Protein AF-A0A2M7TFA6-F1 (afdb_monomer_lite)

Secondary structure (DSSP, 8-state):
------TTEEEEETTT--EEEE-STT-----SPPPPPPBPGGGG-BTTBSS----BPPPPPP---EEEEE----SEEEE--TTSSHHHHHHHHTTT--EE---TT-SS--EEEEETTEEEEE-TTSSSSTTSS-TTHHHHHHHHTT-SEEEEEEETT-S-HHHHHHHHHHHHHHH-GGGGGSEEEEEEE-GGGS-HHHHHHHHHHHHTT-TT-EEE-SS-HHHHHHHHHHHHHHHHT-

Radius of gyration: 26.09 Å; chains: 1; bounding box: 59×47×89 Å

Foldseek 3Di:
DDDDDDAQKWKQFPVPRDIDHHHFPPDDDDPKFAWAAKADQVVVDDPVRNDGPDIGHTDGIDDTDIDIDRLQAQQEEEFFEPPLCRLVLLCLQQVNPQPQDPDVQAPRRWGWGDNPSGIYTYQPDLHPDPVDDDPRNVVVVSSVLNHQEYEYGYELPDPDSPVRVVVRVVSLVVVPVVSVVHHYAAEHEPLVVDDPVSSVVNQVVVCVVPVNYYYAYSVDPVRSVVVVVVVVVSVVVD

InterPro domains:
  IPR006073 GTP binding domain [PF01926] (76-188)
  IPR006073 GTP binding domain [PR00326] (76-96)
  IPR006073 GTP binding domain [PR00326] (120-135)
  IPR006073 GTP binding domain [PR00326] (137-155)
  IPR006169 GTP1/OBG domain [PF01018] (1-72)
  IPR006169 GTP1/OBG domain [PS51883] (1-73)
  IPR014100 GTP-binding protein Obg/CgtA [PIRSF002401] (1-234)
  IPR027417 P-loop containing nucleoside triphosphate hydrolase [G3DSA:3.40.50.300] (68-234)
  IPR027417 P-loop containing nucleoside triphosphate hydrolase [SSF52540] (66-234)
  IPR031167 OBG-type guanine nucleotide-binding (G) domain [PS51710] (74-238)
  IPR031167 OBG-type guanine nucleotide-binding (G) domain [cd01898] (74-234)
  IPR036726 GTP1/OBG domain superfamily [G3DSA:2.70.210.12] (1-67)
  IPR036726 GTP1/OBG domain superfamily [SSF82051] (2-72)
  IPR045086 OBG-type GTPase [PTHR11702] (2-233)

pLDDT: mean 80.23, std 14.97, range [37.69, 94.69]

Organism: NCBI:txid1975061

Structure (mmCIF, N/CA/C/O backbone):
data_AF-A0A2M7TFA6-F1
#
_entry.id   AF-A0A2M7TFA6-F1
#
loop_
_atom_site.group_PDB
_atom_site.id
_atom_site.type_symbol
_atom_site.label_atom_id
_atom_site.label_alt_id
_atom_site.label_comp_id
_atom_site.label_asym_id
_atom_site.label_entity_id
_atom_site.label_seq_id
_atom_site.pdbx_PDB_ins_code
_atom_site.Cartn_x
_atom_site.Cartn_y
_atom_site.Cartn_z
_atom_site.occupancy
_atom_site.B_iso_or_equiv
_atom_site.auth_seq_id
_atom_site.auth_comp_id
_atom_site.auth_asym_id
_atom_site.auth_atom_id
_atom_site.pdbx_PDB_model_num
ATOM 1 N N . MET A 1 1 ? 20.511 -3.153 -22.712 1.00 87.31 1 MET A N 1
ATOM 2 C CA . MET A 1 1 ? 20.431 -2.293 -21.509 1.00 87.31 1 MET A CA 1
ATOM 3 C C . MET A 1 1 ? 19.202 -2.698 -20.706 1.00 87.31 1 MET A C 1
ATOM 5 O O . MET A 1 1 ? 18.216 -3.076 -21.320 1.00 87.31 1 MET A O 1
ATOM 9 N N . ILE A 1 2 ? 19.254 -2.664 -19.371 1.00 90.69 2 ILE A N 1
ATOM 10 C CA . ILE A 1 2 ? 18.078 -2.892 -18.514 1.00 90.69 2 ILE A CA 1
ATOM 11 C C . ILE A 1 2 ? 17.920 -1.665 -17.619 1.00 90.69 2 ILE A C 1
ATOM 13 O O . ILE A 1 2 ? 18.815 -1.372 -16.828 1.00 90.69 2 ILE A O 1
ATOM 17 N N . LEU A 1 3 ? 16.792 -0.967 -17.743 1.00 87.62 3 LEU A N 1
ATOM 18 C CA . LEU A 1 3 ? 16.419 0.124 -16.848 1.00 87.62 3 LEU A CA 1
ATOM 19 C C . LEU A 1 3 ? 15.533 -0.440 -15.734 1.00 87.62 3 LEU A C 1
ATOM 21 O O . LEU A 1 3 ? 14.483 -1.017 -16.006 1.00 87.62 3 LEU A O 1
ATOM 25 N N . LYS A 1 4 ? 15.965 -0.307 -14.478 1.00 82.88 4 LYS A N 1
ATOM 26 C CA . LYS A 1 4 ? 15.140 -0.689 -13.325 1.00 82.88 4 LYS A CA 1
ATOM 27 C C . LYS A 1 4 ? 14.215 0.472 -12.983 1.00 82.88 4 LYS A C 1
ATOM 29 O O . LYS A 1 4 ? 14.702 1.565 -12.709 1.00 82.88 4 LYS A O 1
ATOM 34 N N . ILE A 1 5 ? 12.913 0.215 -12.963 1.00 79.81 5 ILE A N 1
ATOM 35 C CA . ILE A 1 5 ? 11.889 1.188 -12.572 1.00 79.81 5 ILE A CA 1
ATOM 36 C C . ILE A 1 5 ? 11.015 0.605 -11.452 1.00 79.81 5 ILE A C 1
ATOM 38 O O . ILE A 1 5 ? 10.964 -0.621 -11.305 1.00 79.81 5 ILE A O 1
ATOM 42 N N . PRO A 1 6 ? 10.361 1.438 -10.626 1.00 69.06 6 PRO A N 1
ATOM 43 C CA . PRO A 1 6 ? 9.457 0.943 -9.595 1.00 69.06 6 PRO A CA 1
ATOM 44 C C . PRO A 1 6 ? 8.198 0.293 -10.194 1.00 69.06 6 PRO A C 1
ATOM 46 O O . PRO A 1 6 ? 7.786 0.606 -11.311 1.00 69.06 6 PRO A O 1
ATOM 49 N N . VAL A 1 7 ? 7.571 -0.600 -9.429 1.00 70.69 7 VAL A N 1
ATOM 50 C CA . VAL A 1 7 ? 6.273 -1.193 -9.786 1.00 70.69 7 VAL A CA 1
ATOM 51 C C . VAL A 1 7 ? 5.186 -0.112 -9.768 1.00 70.69 7 VAL A C 1
ATOM 53 O O . VAL A 1 7 ? 5.225 0.786 -8.929 1.00 70.69 7 VAL A O 1
ATOM 56 N N . GLY A 1 8 ? 4.234 -0.192 -10.696 1.00 71.81 8 GLY A N 1
ATOM 57 C CA . GLY A 1 8 ? 3.205 0.822 -10.943 1.00 71.81 8 GLY A CA 1
ATOM 58 C C . GLY A 1 8 ? 3.654 1.931 -11.900 1.00 71.81 8 GLY A C 1
ATOM 59 O O . GLY A 1 8 ? 2.991 2.960 -12.009 1.00 71.81 8 GLY A O 1
ATOM 60 N N . THR A 1 9 ? 4.794 1.776 -12.582 1.00 79.12 9 THR A N 1
ATOM 61 C CA . THR A 1 9 ? 5.222 2.767 -13.579 1.00 79.12 9 THR A CA 1
ATOM 62 C C . THR A 1 9 ? 4.421 2.597 -14.864 1.00 79.12 9 THR A C 1
ATOM 64 O O . THR A 1 9 ? 4.462 1.533 -15.483 1.00 79.12 9 THR A O 1
ATOM 67 N N . LEU A 1 10 ? 3.737 3.664 -15.277 1.00 84.44 10 LEU A N 1
ATOM 68 C CA . LEU A 1 10 ? 3.157 3.817 -16.601 1.00 84.44 10 LEU A CA 1
ATOM 69 C C . LEU A 1 10 ? 4.198 4.440 -17.534 1.00 84.44 10 LEU A C 1
ATOM 71 O O . LEU A 1 10 ? 4.767 5.499 -17.265 1.00 84.44 10 LEU A O 1
ATOM 75 N N . ILE A 1 11 ? 4.469 3.749 -18.628 1.00 91.38 11 ILE A N 1
ATOM 76 C CA . ILE A 1 11 ? 5.450 4.112 -19.637 1.00 91.38 11 ILE A CA 1
ATOM 77 C C . ILE A 1 11 ? 4.676 4.648 -20.835 1.00 91.38 11 ILE A C 1
ATOM 79 O O . ILE A 1 11 ? 4.053 3.874 -21.559 1.00 91.38 11 ILE A O 1
ATOM 83 N N . HIS A 1 12 ? 4.718 5.962 -21.043 1.00 91.50 12 HIS A N 1
ATOM 84 C CA . HIS A 1 12 ? 4.132 6.606 -22.214 1.00 91.50 12 HIS A CA 1
ATOM 85 C C . HIS A 1 12 ? 5.201 6.753 -23.291 1.00 91.50 12 HIS A C 1
ATOM 87 O O . HIS A 1 12 ? 6.199 7.451 -23.088 1.00 91.50 12 HIS A O 1
ATOM 93 N N . ASN A 1 13 ? 5.000 6.121 -24.442 1.00 93.44 13 ASN A N 1
ATOM 94 C CA . ASN A 1 13 ? 5.827 6.349 -25.616 1.00 93.44 13 ASN A CA 1
ATOM 95 C C . ASN A 1 13 ? 5.352 7.635 -26.306 1.00 93.44 13 ASN A C 1
ATOM 97 O O . ASN A 1 13 ? 4.290 7.659 -26.924 1.00 93.44 13 ASN A O 1
ATOM 101 N N . LEU A 1 14 ? 6.132 8.710 -26.197 1.00 93.19 14 LEU A N 1
ATOM 102 C CA . LEU A 1 14 ? 5.799 10.012 -26.780 1.00 93.19 14 LEU A CA 1
ATOM 103 C C . LE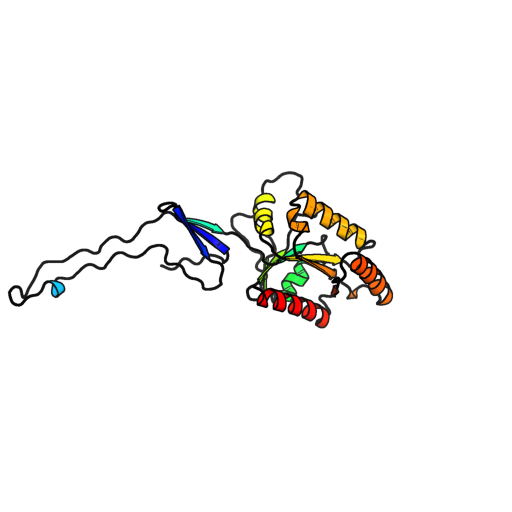U A 1 14 ? 5.914 10.010 -28.309 1.00 93.19 14 LEU A C 1
ATOM 105 O O . LEU A 1 14 ? 5.291 10.838 -28.965 1.00 93.19 14 LEU A O 1
ATOM 109 N N . THR A 1 15 ? 6.680 9.077 -28.873 1.00 90.06 15 THR A N 1
ATOM 110 C CA . THR A 1 15 ? 6.878 8.937 -30.318 1.00 90.06 15 THR A CA 1
ATOM 111 C C . THR A 1 15 ? 5.722 8.185 -30.986 1.00 90.06 15 THR A C 1
ATOM 113 O O . THR A 1 15 ? 5.308 8.555 -32.079 1.00 90.06 15 THR A O 1
ATOM 116 N N . THR A 1 16 ? 5.190 7.132 -30.350 1.00 90.06 16 THR A N 1
ATOM 117 C CA . THR A 1 16 ? 4.124 6.282 -30.930 1.00 90.06 16 THR A CA 1
ATOM 118 C C . THR A 1 16 ? 2.739 6.508 -30.325 1.00 90.06 16 THR A C 1
ATOM 120 O O . THR A 1 16 ? 1.751 6.054 -30.895 1.00 90.06 16 THR A O 1
ATOM 123 N N . GLY A 1 17 ? 2.646 7.176 -29.172 1.00 88.69 17 GLY A N 1
ATOM 124 C CA . GLY A 1 17 ? 1.398 7.378 -28.428 1.00 88.69 17 GLY A CA 1
ATOM 125 C C . GLY A 1 17 ? 0.908 6.150 -27.651 1.00 88.69 17 GLY A C 1
ATOM 126 O O . GLY A 1 17 ? -0.184 6.184 -27.093 1.00 88.69 17 GLY A O 1
ATOM 127 N N . SER A 1 18 ? 1.684 5.063 -27.615 1.00 89.94 18 SER A N 1
ATOM 128 C CA . SER A 1 18 ? 1.339 3.851 -26.864 1.00 89.94 18 SER A CA 1
ATOM 129 C C . SER A 1 18 ? 1.668 3.971 -25.373 1.00 89.94 18 SER A C 1
ATOM 131 O O . SER A 1 18 ? 2.577 4.703 -24.974 1.00 89.94 18 SER A O 1
ATOM 133 N N . GLU A 1 19 ? 0.939 3.222 -24.544 1.00 90.12 19 GLU A N 1
ATOM 134 C CA . GLU A 1 19 ? 1.112 3.205 -23.090 1.00 90.12 19 GLU A CA 1
ATOM 135 C C . GLU A 1 19 ? 1.254 1.770 -22.576 1.00 90.12 19 GLU A C 1
ATOM 137 O O . GLU A 1 19 ? 0.529 0.872 -23.006 1.00 90.12 19 GLU A O 1
ATOM 142 N N . ILE A 1 20 ? 2.193 1.550 -21.651 1.00 89.19 20 ILE A N 1
ATOM 143 C CA . ILE A 1 20 ? 2.442 0.246 -21.017 1.00 89.19 20 ILE A CA 1
ATOM 144 C C . ILE A 1 20 ? 2.598 0.455 -19.511 1.00 89.19 20 ILE A C 1
ATOM 146 O O . ILE A 1 20 ? 3.458 1.220 -19.086 1.00 89.19 20 ILE A O 1
ATOM 150 N N . GLU A 1 21 ? 1.802 -0.226 -18.688 1.00 85.38 21 GLU A N 1
ATOM 151 C CA . GLU A 1 21 ? 1.918 -0.178 -17.222 1.00 85.38 21 GLU A CA 1
ATOM 152 C C . GLU A 1 21 ? 2.605 -1.447 -16.714 1.00 85.38 21 GLU A C 1
ATOM 154 O O . GLU A 1 21 ? 2.164 -2.548 -17.030 1.00 85.38 21 GLU A O 1
ATOM 159 N N . LEU A 1 22 ? 3.669 -1.304 -15.916 1.00 82.88 22 LEU A N 1
ATOM 160 C CA . LEU A 1 22 ? 4.302 -2.439 -15.236 1.00 82.88 22 LEU A CA 1
ATOM 161 C C . LEU A 1 22 ? 3.760 -2.542 -13.814 1.00 82.88 22 LEU A C 1
ATOM 163 O O . LEU A 1 22 ? 4.074 -1.702 -12.970 1.00 82.88 22 LEU A O 1
ATOM 167 N N . ILE A 1 23 ? 2.971 -3.574 -13.532 1.00 72.56 23 ILE A N 1
ATOM 168 C CA . ILE A 1 23 ? 2.221 -3.730 -12.274 1.00 72.56 23 ILE A CA 1
ATOM 169 C C . ILE A 1 23 ? 2.740 -4.864 -11.388 1.00 72.56 23 ILE A C 1
ATOM 171 O O . ILE A 1 23 ? 2.385 -4.919 -10.209 1.00 72.56 23 ILE A O 1
ATOM 175 N N . LYS A 1 24 ? 3.593 -5.755 -11.907 1.00 70.75 24 LYS A N 1
ATOM 176 C CA . LYS A 1 24 ? 4.126 -6.897 -11.150 1.00 70.75 24 LYS A CA 1
ATOM 177 C C . LYS A 1 24 ? 5.630 -6.787 -10.915 1.00 70.75 24 LYS A C 1
ATOM 179 O O . LYS A 1 24 ? 6.395 -6.288 -11.739 1.00 70.75 24 LYS A O 1
ATOM 184 N N . ILE A 1 25 ? 6.080 -7.304 -9.772 1.00 72.75 25 ILE A N 1
ATOM 185 C CA . ILE A 1 25 ? 7.511 -7.398 -9.463 1.00 72.75 25 ILE A CA 1
ATOM 186 C C . ILE A 1 25 ? 8.172 -8.356 -10.461 1.00 72.75 25 ILE A C 1
ATOM 188 O O . ILE A 1 25 ? 7.732 -9.488 -10.634 1.00 72.75 25 ILE A O 1
ATOM 192 N N . GLY A 1 26 ? 9.256 -7.905 -11.096 1.00 79.25 26 GLY A N 1
ATOM 193 C CA . GLY A 1 26 ? 10.010 -8.704 -12.067 1.00 79.25 26 GLY A CA 1
ATOM 194 C C . GLY A 1 26 ? 9.437 -8.693 -13.485 1.00 79.25 26 GLY A C 1
ATOM 195 O O . GLY A 1 26 ? 10.056 -9.274 -14.377 1.00 79.25 26 GLY A O 1
ATOM 196 N N . GLU A 1 27 ? 8.315 -8.006 -13.707 1.00 84.94 27 GLU A N 1
ATOM 197 C CA . GLU A 1 27 ? 7.752 -7.771 -15.034 1.00 84.94 27 GLU A CA 1
ATOM 198 C C . GLU A 1 27 ? 8.744 -7.002 -15.922 1.00 84.94 27 GLU A C 1
ATOM 200 O O . GLU A 1 27 ? 9.454 -6.101 -15.464 1.00 84.94 27 GLU A O 1
ATOM 205 N N . ARG A 1 28 ? 8.833 -7.386 -17.199 1.00 90.62 28 ARG A N 1
ATOM 206 C CA . ARG A 1 28 ? 9.741 -6.776 -18.177 1.00 90.62 28 ARG A CA 1
ATOM 207 C C . ARG A 1 28 ? 8.983 -6.476 -19.459 1.00 90.62 28 ARG A C 1
ATOM 209 O O . ARG A 1 28 ? 8.343 -7.366 -20.007 1.00 90.62 28 ARG A O 1
ATOM 216 N N . ALA A 1 29 ? 9.153 -5.263 -19.969 1.00 90.88 29 ALA A N 1
ATOM 217 C CA . ALA A 1 29 ? 8.690 -4.865 -21.291 1.00 90.88 29 ALA A CA 1
ATOM 218 C C . ALA A 1 29 ? 9.886 -4.477 -22.169 1.00 90.88 29 ALA A C 1
ATOM 220 O O . ALA A 1 29 ? 10.798 -3.779 -21.719 1.00 90.88 29 ALA A O 1
ATOM 221 N N . LEU A 1 30 ? 9.891 -4.944 -23.421 1.00 93.25 30 LEU A N 1
ATOM 222 C CA . LEU A 1 30 ? 10.842 -4.479 -24.428 1.00 93.25 30 LEU A CA 1
ATOM 223 C C . LEU A 1 30 ? 10.349 -3.132 -24.960 1.00 93.25 30 LEU A C 1
ATOM 225 O O . LEU A 1 30 ? 9.313 -3.080 -25.612 1.00 93.25 30 LEU A O 1
ATOM 229 N N . LEU A 1 31 ? 11.086 -2.061 -24.663 1.00 92.75 31 LEU A N 1
ATOM 230 C CA . LEU A 1 31 ? 10.712 -0.702 -25.071 1.00 92.75 31 LEU A CA 1
ATOM 231 C C . LEU A 1 31 ? 11.341 -0.278 -26.400 1.00 92.75 31 LEU A C 1
ATOM 233 O O . LEU A 1 31 ? 10.716 0.444 -27.163 1.00 92.75 31 LEU A O 1
ATOM 237 N N . ALA A 1 32 ? 12.571 -0.718 -26.663 1.00 92.62 32 ALA A N 1
ATOM 238 C CA . ALA A 1 32 ? 13.297 -0.420 -27.890 1.00 92.62 32 ALA A CA 1
ATOM 239 C C . ALA A 1 32 ? 14.137 -1.635 -28.288 1.00 92.62 32 ALA A C 1
ATOM 241 O O . ALA A 1 32 ? 14.902 -2.175 -27.475 1.00 92.62 32 ALA A O 1
ATOM 242 N N . LYS A 1 33 ? 13.987 -2.083 -29.532 1.00 94.25 33 LYS A N 1
ATOM 243 C CA . LYS A 1 33 ? 14.761 -3.180 -30.101 1.00 94.25 33 LYS A CA 1
ATOM 244 C C . LYS A 1 33 ? 16.067 -2.654 -30.697 1.00 94.25 33 LYS A C 1
ATOM 246 O O . LYS A 1 33 ? 16.102 -1.656 -31.410 1.00 94.25 33 LYS A O 1
ATOM 251 N N . GLY A 1 34 ? 17.159 -3.367 -30.423 1.00 94.69 34 GLY A N 1
ATOM 252 C CA . GLY A 1 34 ? 18.435 -3.110 -31.086 1.00 94.69 34 GLY A CA 1
ATOM 253 C C . GLY A 1 34 ? 18.364 -3.411 -32.585 1.00 94.69 34 GLY A C 1
ATOM 254 O O . GLY A 1 34 ? 17.634 -4.308 -33.013 1.00 94.69 34 GLY A O 1
ATOM 255 N N . GLY A 1 35 ? 19.143 -2.673 -33.371 1.00 93.19 35 GLY A N 1
ATOM 256 C CA . GLY A 1 35 ? 19.238 -2.882 -34.809 1.00 93.19 35 GLY A CA 1
ATOM 257 C C . GLY A 1 35 ? 19.891 -4.220 -35.150 1.00 93.19 35 GLY A C 1
ATOM 258 O O . GLY A 1 35 ? 20.612 -4.817 -34.346 1.00 93.19 35 GLY A O 1
ATOM 259 N N . ASN A 1 36 ? 19.628 -4.715 -36.358 1.00 92.88 36 ASN A N 1
ATOM 260 C CA . ASN A 1 36 ? 20.220 -5.970 -36.810 1.00 92.88 36 ASN A CA 1
ATOM 261 C C . ASN A 1 36 ? 21.731 -5.813 -37.032 1.00 92.88 36 ASN A C 1
ATOM 263 O O . ASN A 1 36 ? 22.190 -4.817 -37.596 1.00 92.88 36 ASN A O 1
ATOM 267 N N . GLY A 1 37 ? 22.491 -6.834 -36.631 1.00 92.44 37 GLY A N 1
ATOM 268 C CA . GLY A 1 37 ? 23.932 -6.889 -36.855 1.00 92.44 37 GLY A CA 1
ATOM 269 C C . GLY A 1 37 ? 24.289 -6.876 -38.341 1.00 92.44 37 GLY A C 1
ATOM 270 O O . GLY A 1 37 ? 23.586 -7.455 -39.174 1.00 92.44 37 GLY A O 1
ATOM 271 N N . GLY A 1 38 ? 25.400 -6.216 -38.660 1.00 92.19 38 GLY A N 1
ATOM 272 C CA . GLY A 1 38 ? 25.959 -6.211 -40.005 1.00 92.19 38 GLY A CA 1
ATOM 273 C C . GLY A 1 38 ? 26.416 -7.603 -40.441 1.00 92.19 38 GLY A C 1
ATOM 274 O O . GLY A 1 38 ? 26.675 -8.484 -39.619 1.00 92.19 38 GLY A O 1
ATOM 275 N N . ARG A 1 39 ? 26.541 -7.809 -41.751 1.00 92.19 39 ARG A N 1
ATOM 276 C CA . ARG A 1 39 ? 27.036 -9.066 -42.323 1.00 92.19 39 ARG A CA 1
ATOM 277 C C . ARG A 1 39 ? 28.486 -8.900 -42.751 1.00 92.19 39 ARG A C 1
ATOM 279 O O . ARG A 1 39 ? 28.798 -8.038 -43.571 1.00 92.19 39 ARG A O 1
ATOM 286 N N . GLY A 1 40 ? 29.362 -9.742 -42.208 1.00 91.12 40 GLY A N 1
ATOM 287 C CA . GLY A 1 40 ? 30.757 -9.826 -42.636 1.00 91.12 40 GLY A CA 1
ATOM 288 C C . GLY A 1 40 ? 30.899 -10.466 -44.017 1.00 91.12 40 GLY A C 1
ATOM 289 O O . GLY A 1 40 ? 29.972 -11.092 -44.532 1.00 91.12 40 GLY A O 1
ATOM 290 N N . ASN A 1 41 ? 32.089 -10.359 -44.598 1.00 91.62 41 ASN A N 1
ATOM 291 C CA . ASN A 1 41 ? 32.381 -10.872 -45.935 1.00 91.62 41 ASN A CA 1
ATOM 292 C C . ASN A 1 41 ? 32.112 -12.376 -46.111 1.00 91.62 41 ASN A C 1
ATOM 294 O O . ASN A 1 41 ? 31.711 -12.798 -47.192 1.00 91.62 41 ASN A O 1
ATOM 298 N N . PHE A 1 42 ? 32.257 -13.178 -45.053 1.00 88.75 42 PHE A N 1
ATOM 299 C CA . PHE A 1 42 ? 31.961 -14.611 -45.073 1.00 88.75 42 PHE A CA 1
ATOM 300 C C . PHE A 1 42 ? 30.535 -14.923 -45.559 1.00 88.75 42 PHE A C 1
ATOM 302 O O . PHE A 1 42 ? 30.342 -15.884 -46.299 1.00 88.75 42 PHE A O 1
ATOM 309 N N . HIS A 1 43 ? 29.550 -14.078 -45.226 1.00 89.19 43 HIS A N 1
ATOM 310 C CA . HIS A 1 43 ? 28.167 -14.240 -45.691 1.00 89.19 43 HIS A CA 1
ATOM 311 C C . HIS A 1 43 ? 27.991 -14.049 -47.206 1.00 89.19 43 HIS A C 1
ATOM 313 O O . HIS A 1 43 ? 26.982 -14.488 -47.749 1.00 89.19 43 HIS A O 1
ATOM 319 N N . PHE A 1 44 ? 28.944 -13.403 -47.881 1.00 89.56 44 PHE A N 1
ATOM 320 C CA . PHE A 1 44 ? 28.908 -13.116 -49.319 1.00 89.56 44 PHE A CA 1
ATOM 321 C C . PHE A 1 44 ? 29.761 -14.092 -50.142 1.00 89.56 44 PHE A C 1
ATOM 323 O O . PHE A 1 44 ? 29.930 -13.906 -51.348 1.00 89.56 44 PHE A O 1
ATOM 330 N N . ARG A 1 45 ? 30.335 -15.119 -49.503 1.00 90.56 45 ARG A N 1
ATOM 331 C CA . ARG A 1 45 ? 31.179 -16.108 -50.176 1.00 90.56 45 ARG A CA 1
ATOM 332 C C . ARG A 1 45 ? 30.317 -17.033 -51.034 1.00 90.56 45 ARG A C 1
ATOM 334 O O . ARG A 1 45 ? 29.327 -17.584 -50.562 1.00 90.56 45 ARG A O 1
ATOM 341 N N . SER A 1 46 ? 30.726 -17.248 -52.278 1.00 89.81 46 SER A N 1
ATOM 342 C CA . SER A 1 46 ? 30.102 -18.212 -53.189 1.00 89.81 46 SER A CA 1
ATOM 343 C C . SER A 1 46 ? 31.168 -19.014 -53.934 1.00 89.81 46 SER A C 1
ATOM 345 O O . SER A 1 46 ? 32.356 -18.693 -53.864 1.00 89.81 46 SER A O 1
ATOM 347 N N . SER A 1 47 ? 30.760 -20.056 -54.661 1.00 90.56 47 SER A N 1
ATOM 348 C CA . SER A 1 47 ? 31.664 -20.835 -55.522 1.00 90.56 47 SER A CA 1
ATOM 349 C C . SER A 1 47 ? 32.367 -19.973 -56.578 1.00 90.56 47 SER A C 1
ATOM 351 O O . SER A 1 47 ? 33.487 -20.282 -56.967 1.00 90.56 47 SER A O 1
ATOM 353 N N . LEU A 1 48 ? 31.735 -18.872 -56.995 1.00 87.31 48 LEU A N 1
ATOM 354 C CA . LEU A 1 48 ? 32.269 -17.915 -57.966 1.00 87.31 48 LEU A CA 1
ATOM 355 C C . LEU A 1 48 ? 33.033 -16.749 -57.312 1.00 87.31 48 LEU A C 1
ATOM 357 O O . LEU A 1 48 ? 33.768 -16.043 -57.993 1.00 87.31 48 LEU A O 1
ATOM 361 N N . ASN A 1 49 ? 32.876 -16.530 -56.002 1.00 85.00 49 ASN A N 1
ATOM 362 C CA . ASN A 1 49 ? 33.512 -15.436 -55.270 1.00 85.00 49 ASN A CA 1
ATOM 363 C C . ASN A 1 49 ? 34.019 -15.929 -53.908 1.00 85.00 49 ASN A C 1
ATOM 365 O O . ASN A 1 49 ? 33.324 -15.854 -52.891 1.00 85.00 49 ASN A O 1
ATOM 369 N N . THR A 1 50 ? 35.239 -16.466 -53.897 1.00 85.62 50 THR A N 1
ATOM 370 C CA . THR A 1 50 ? 35.829 -17.126 -52.723 1.00 85.62 50 THR A CA 1
ATOM 371 C C . THR A 1 50 ? 36.427 -16.156 -51.704 1.00 85.62 50 THR A C 1
ATOM 373 O O . THR A 1 50 ? 36.534 -16.526 -50.535 1.00 85.62 50 THR A O 1
ATOM 376 N N . SER A 1 51 ? 36.771 -14.933 -52.128 1.00 89.81 51 SER A N 1
ATOM 377 C CA . SER A 1 51 ? 37.393 -13.886 -51.299 1.00 89.81 51 SER A CA 1
ATOM 378 C C . SER A 1 51 ? 36.645 -12.543 -51.412 1.00 89.81 51 SER A C 1
ATOM 380 O O . SER A 1 51 ? 37.219 -11.549 -51.867 1.00 89.81 51 SER A O 1
ATOM 382 N N . PRO A 1 52 ? 35.356 -12.488 -51.024 1.00 89.44 52 PRO A N 1
ATOM 383 C CA . PRO A 1 52 ? 34.554 -11.271 -51.093 1.00 89.44 52 PRO A CA 1
ATOM 384 C C . PRO A 1 52 ? 35.132 -10.156 -50.206 1.00 89.44 52 PRO A C 1
ATOM 386 O O . PRO A 1 52 ? 35.574 -10.390 -49.080 1.00 89.44 52 PRO A O 1
ATOM 389 N N . LYS A 1 53 ? 35.082 -8.918 -50.711 1.00 91.69 53 LYS A N 1
ATOM 390 C CA . LYS A 1 53 ? 35.426 -7.685 -49.970 1.00 91.69 53 LYS A CA 1
ATOM 391 C C . LYS A 1 53 ? 34.196 -6.927 -49.452 1.00 91.69 53 LYS A C 1
ATOM 393 O O . LYS A 1 53 ? 34.331 -5.901 -48.798 1.00 91.69 53 LYS A O 1
ATOM 398 N N . GLN A 1 54 ? 33.005 -7.417 -49.786 1.00 92.00 54 GLN A N 1
ATOM 399 C CA . GLN A 1 54 ? 31.730 -6.816 -49.408 1.00 92.00 54 GLN A CA 1
ATOM 400 C C . GLN A 1 54 ? 31.465 -7.023 -47.917 1.00 92.00 54 GLN A C 1
ATOM 402 O O . GLN A 1 54 ? 31.771 -8.077 -47.362 1.00 92.00 54 GLN A O 1
ATOM 407 N N . PHE A 1 55 ? 30.851 -6.029 -47.290 1.00 91.56 55 PHE A N 1
ATOM 408 C CA . PHE A 1 55 ? 30.291 -6.129 -45.952 1.00 91.56 55 PHE A CA 1
ATOM 409 C C . PHE A 1 55 ? 29.024 -5.280 -45.897 1.00 91.56 55 PHE A C 1
ATOM 411 O O . PHE A 1 55 ? 28.874 -4.317 -46.650 1.00 91.56 55 PHE A O 1
ATOM 418 N N . GLN A 1 56 ? 28.111 -5.644 -45.006 1.00 93.56 56 GLN A N 1
ATOM 419 C CA . GLN A 1 56 ? 26.937 -4.840 -44.708 1.00 93.56 56 GLN A CA 1
ATOM 420 C C . GLN A 1 56 ? 27.115 -4.241 -43.312 1.00 93.56 56 GLN A C 1
ATOM 422 O O . GLN A 1 56 ? 27.347 -5.011 -42.376 1.00 93.56 56 GLN A O 1
ATOM 427 N N . PRO A 1 57 ? 27.025 -2.910 -43.144 1.00 93.38 57 PRO A N 1
ATOM 428 C CA . PRO A 1 57 ? 27.030 -2.309 -41.817 1.00 93.38 57 PRO A CA 1
ATOM 429 C C . PRO A 1 57 ? 25.790 -2.748 -41.024 1.00 93.38 57 PRO A C 1
ATOM 431 O O . PRO A 1 57 ? 24.791 -3.185 -41.597 1.00 93.38 57 PRO A O 1
ATOM 434 N N . GLY A 1 58 ? 25.863 -2.653 -39.696 1.00 93.88 58 GLY A N 1
ATOM 435 C CA . GLY A 1 58 ? 24.694 -2.869 -38.842 1.00 93.88 58 GLY A CA 1
ATOM 436 C C . GLY A 1 58 ? 23.627 -1.805 -39.081 1.00 93.88 58 GLY A C 1
ATOM 437 O O . GLY A 1 58 ? 23.938 -0.680 -39.473 1.00 93.88 58 GLY A O 1
ATOM 438 N N . LEU A 1 59 ? 22.369 -2.169 -38.849 1.00 94.31 59 LEU A N 1
ATOM 439 C CA . LEU A 1 59 ? 21.265 -1.215 -38.887 1.00 94.31 59 LEU A CA 1
ATOM 440 C C . LEU A 1 59 ? 21.182 -0.457 -37.554 1.00 94.31 59 LEU A C 1
ATOM 442 O O . LEU A 1 59 ? 21.525 -1.031 -36.515 1.00 94.31 59 LEU A O 1
ATOM 446 N N . PRO A 1 60 ? 20.721 0.806 -37.560 1.00 93.56 60 PRO A N 1
ATOM 447 C CA . PRO A 1 60 ? 20.434 1.521 -36.322 1.00 93.56 60 PRO A CA 1
ATOM 448 C C . PRO A 1 60 ? 19.334 0.802 -35.528 1.00 93.56 60 PRO A C 1
ATOM 450 O O . PRO A 1 60 ? 18.500 0.089 -36.093 1.00 93.56 60 PRO A O 1
ATOM 453 N N . GLY A 1 61 ? 19.373 0.952 -34.204 1.00 93.12 61 GLY A N 1
ATOM 454 C CA . GLY A 1 61 ? 18.300 0.489 -33.327 1.00 93.12 61 GLY A CA 1
ATOM 455 C C . GLY A 1 61 ? 17.103 1.426 -33.342 1.00 93.12 61 GLY A C 1
ATOM 456 O O . GLY A 1 61 ? 17.152 2.508 -33.919 1.00 93.12 61 GLY A O 1
ATOM 457 N N . GLU A 1 62 ? 16.026 0.994 -32.700 1.00 93.88 62 GLU A N 1
ATOM 458 C CA . GLU A 1 62 ? 14.876 1.856 -32.458 1.00 93.88 62 GLU A CA 1
ATOM 459 C C . GLU A 1 62 ? 15.234 2.951 -31.447 1.00 93.88 62 GLU A C 1
ATOM 461 O O . GLU A 1 62 ? 15.884 2.688 -30.430 1.00 93.88 62 GLU A O 1
ATOM 466 N N . GLU A 1 63 ? 14.769 4.167 -31.717 1.00 91.88 63 GLU A N 1
ATOM 467 C CA . GLU A 1 63 ? 14.914 5.328 -30.844 1.00 91.88 63 GLU A CA 1
ATOM 468 C C . GLU A 1 63 ? 13.524 5.865 -30.503 1.00 91.88 63 GLU A C 1
ATOM 470 O O . GLU A 1 63 ? 12.679 6.041 -31.381 1.00 91.88 63 GLU A O 1
ATOM 475 N N . PHE A 1 64 ? 13.280 6.092 -29.215 1.00 92.88 64 PHE A N 1
ATOM 476 C CA . PHE A 1 64 ? 11.987 6.526 -28.701 1.00 92.88 64 PHE A CA 1
ATOM 477 C C . PHE A 1 64 ? 12.168 7.492 -27.539 1.00 92.88 64 PHE A C 1
ATOM 479 O O . PHE A 1 64 ? 13.031 7.288 -26.679 1.00 92.88 64 PHE A O 1
ATOM 486 N N . ASP A 1 65 ? 11.270 8.471 -27.466 1.00 92.62 65 ASP A N 1
ATOM 487 C CA . ASP A 1 65 ? 11.120 9.330 -26.301 1.00 92.62 65 ASP A CA 1
ATOM 488 C C . ASP A 1 65 ? 10.050 8.752 -25.379 1.00 92.62 65 ASP A C 1
ATOM 490 O O . ASP A 1 65 ? 8.889 8.588 -25.762 1.00 92.62 65 ASP A O 1
ATOM 494 N N . PHE A 1 66 ? 10.424 8.457 -24.136 1.00 91.94 66 PHE A N 1
ATOM 495 C CA . PHE A 1 66 ? 9.496 7.939 -23.135 1.00 91.94 66 PHE A CA 1
ATOM 496 C C . PHE A 1 66 ? 9.267 8.948 -22.015 1.00 91.94 66 PHE A C 1
ATOM 498 O O . PHE A 1 66 ? 10.208 9.514 -21.457 1.00 91.94 66 PHE A O 1
ATOM 505 N N . ARG A 1 67 ? 8.005 9.102 -21.611 1.00 86.75 67 ARG A N 1
ATOM 506 C CA . ARG A 1 67 ? 7.634 9.708 -20.332 1.00 86.75 67 ARG A CA 1
ATOM 507 C C . ARG A 1 67 ? 7.260 8.596 -19.365 1.00 86.75 67 ARG A C 1
ATOM 509 O O . ARG A 1 67 ? 6.276 7.891 -19.565 1.00 86.75 67 ARG A O 1
ATOM 516 N N . LEU A 1 68 ? 8.057 8.453 -18.314 1.00 83.44 68 LEU A N 1
ATOM 517 C CA . LEU A 1 68 ? 7.803 7.508 -17.235 1.00 83.44 68 LEU A CA 1
ATOM 518 C C . LEU A 1 68 ? 7.016 8.222 -16.139 1.00 83.44 68 LEU A C 1
ATOM 520 O O . LEU A 1 68 ? 7.532 9.135 -15.494 1.00 83.44 68 LEU A O 1
ATOM 524 N N . GLU A 1 69 ? 5.774 7.807 -15.930 1.00 70.94 69 GLU A N 1
ATOM 525 C CA . GLU A 1 69 ? 4.943 8.273 -14.830 1.00 70.94 69 GLU A CA 1
ATOM 526 C C . GLU A 1 69 ? 4.795 7.141 -13.820 1.00 70.94 69 GLU A C 1
ATOM 528 O O . GLU A 1 69 ? 4.119 6.144 -14.066 1.00 70.94 69 GLU A O 1
ATOM 533 N N . LEU A 1 70 ? 5.443 7.278 -12.664 1.00 66.31 70 LEU A N 1
ATOM 534 C CA . LEU A 1 70 ? 5.198 6.354 -11.569 1.00 66.31 70 LEU A CA 1
ATOM 535 C C . LEU A 1 70 ? 3.819 6.641 -10.990 1.00 66.31 70 LEU A C 1
ATOM 537 O O . LEU A 1 70 ? 3.640 7.612 -10.258 1.00 66.31 70 LEU A O 1
ATOM 541 N N . LYS A 1 71 ? 2.868 5.753 -11.251 1.00 61.62 71 LYS A N 1
ATOM 542 C CA . LYS A 1 71 ? 1.619 5.731 -10.513 1.00 61.62 71 LYS A CA 1
ATOM 543 C C . LYS A 1 71 ? 1.895 4.900 -9.270 1.00 61.62 71 LYS A C 1
ATOM 545 O O . LYS A 1 71 ? 1.824 3.679 -9.296 1.00 61.62 71 LYS A O 1
ATOM 550 N N . LEU A 1 72 ? 2.287 5.551 -8.174 1.00 58.81 72 LEU A N 1
ATOM 551 C CA . LEU A 1 72 ? 2.290 4.892 -6.869 1.00 58.81 72 LEU A CA 1
ATOM 552 C C . LEU A 1 72 ? 0.879 4.361 -6.613 1.00 58.81 72 LEU A C 1
ATOM 554 O O . LEU A 1 72 ? -0.062 5.130 -6.452 1.00 58.81 72 LEU A O 1
ATOM 558 N N . ILE A 1 73 ? 0.723 3.044 -6.627 1.00 62.97 73 ILE A N 1
ATOM 559 C CA . ILE A 1 73 ? -0.515 2.387 -6.234 1.00 62.97 73 ILE A CA 1
ATOM 560 C C . ILE A 1 73 ? -0.217 1.821 -4.861 1.00 62.97 73 ILE A C 1
ATOM 562 O O . ILE A 1 73 ? 0.381 0.757 -4.734 1.00 62.97 73 ILE A O 1
ATOM 566 N N . ALA A 1 74 ? -0.569 2.569 -3.821 1.00 75.06 74 ALA A N 1
ATOM 567 C CA . ALA A 1 74 ? -0.755 1.925 -2.537 1.00 75.06 74 ALA A CA 1
ATOM 568 C C . ALA A 1 74 ? -1.979 1.021 -2.687 1.00 75.06 74 ALA A C 1
ATOM 570 O O . ALA A 1 74 ? -3.050 1.494 -3.059 1.00 75.06 74 ALA A O 1
ATOM 571 N N . ASP A 1 75 ? -1.831 -0.276 -2.443 1.00 80.94 75 ASP A N 1
ATOM 572 C CA . ASP A 1 75 ? -2.972 -1.188 -2.413 1.00 80.94 75 ASP A CA 1
ATOM 573 C C . ASP A 1 75 ? -3.870 -0.848 -1.218 1.00 80.94 75 ASP A C 1
ATOM 575 O O . ASP A 1 75 ? -5.103 -0.850 -1.318 1.00 80.94 75 ASP A O 1
ATOM 579 N N . ILE A 1 76 ? -3.223 -0.495 -0.101 1.00 87.25 76 ILE A N 1
ATOM 580 C CA . ILE A 1 76 ? -3.854 -0.223 1.185 1.00 87.25 76 ILE A CA 1
ATOM 581 C C . ILE A 1 76 ? -3.337 1.108 1.731 1.00 87.25 76 ILE A C 1
ATOM 583 O O . ILE A 1 76 ? -2.130 1.307 1.892 1.00 87.25 76 ILE A O 1
ATOM 587 N N . GLY A 1 77 ? -4.267 2.014 2.032 1.00 87.19 77 GLY A N 1
ATOM 588 C CA . GLY A 1 77 ? -3.978 3.301 2.663 1.00 87.19 77 GLY A CA 1
ATOM 589 C C . GLY A 1 77 ? -4.258 3.275 4.163 1.00 87.19 77 GLY A C 1
ATOM 590 O O . GLY A 1 77 ? -5.357 2.902 4.572 1.00 87.19 77 GLY A O 1
ATOM 591 N N . PHE A 1 78 ? -3.291 3.682 4.983 1.00 87.94 78 PHE A N 1
ATOM 592 C CA . PHE A 1 78 ? -3.449 3.794 6.433 1.00 87.94 78 PHE A CA 1
ATOM 593 C C . PHE A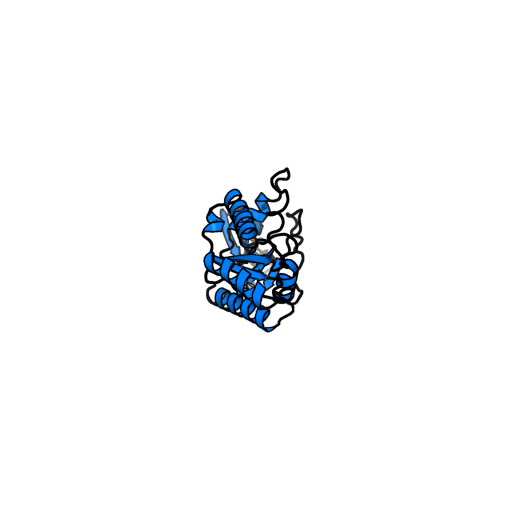 1 78 ? -3.915 5.210 6.791 1.00 87.94 78 PHE A C 1
ATOM 595 O O . PHE A 1 78 ? -3.236 6.196 6.497 1.00 87.94 78 PHE A O 1
ATOM 602 N N . VAL A 1 79 ? -5.064 5.310 7.459 1.00 86.81 79 VAL A N 1
ATOM 603 C CA . VAL A 1 79 ? -5.669 6.568 7.926 1.00 86.81 79 VAL A CA 1
ATOM 604 C C . VAL A 1 79 ? -5.921 6.487 9.426 1.00 86.81 79 VAL A C 1
ATOM 606 O O . VAL A 1 79 ? -6.168 5.413 9.958 1.00 86.81 79 VAL A O 1
ATOM 609 N N . GLY A 1 80 ? -5.832 7.603 10.135 1.00 86.12 80 GLY A N 1
ATOM 610 C CA . GLY A 1 80 ? -5.876 7.604 11.597 1.00 86.12 80 GLY A CA 1
ATOM 611 C C . GLY A 1 80 ? -5.097 8.774 12.155 1.00 86.12 80 GLY A C 1
ATOM 612 O O . GLY A 1 80 ? -4.081 9.126 11.554 1.00 86.12 80 GLY A O 1
ATOM 613 N N . LEU A 1 81 ? -5.566 9.353 13.266 1.00 83.81 81 LEU A N 1
ATOM 614 C CA . LEU A 1 81 ? -4.966 10.534 13.897 1.00 83.81 81 LEU A CA 1
ATOM 615 C C . LEU A 1 81 ? -3.442 10.383 14.110 1.00 83.81 81 LEU A C 1
ATOM 617 O O . LEU A 1 81 ? -2.911 9.265 14.124 1.00 83.81 81 LEU A O 1
ATOM 621 N N . PRO A 1 82 ? -2.701 11.488 14.295 1.00 79.12 82 PRO A N 1
ATOM 622 C CA . PRO A 1 82 ? -1.314 11.411 14.738 1.00 79.12 82 PRO A CA 1
ATOM 623 C C . PRO A 1 82 ? -1.172 10.521 15.983 1.00 79.12 82 PRO A C 1
ATOM 625 O O . PRO A 1 82 ? -2.068 10.445 16.821 1.00 79.12 82 PRO A O 1
ATOM 628 N N . ASN A 1 83 ? -0.041 9.821 16.099 1.00 80.88 83 ASN A N 1
ATOM 629 C CA . ASN A 1 83 ? 0.282 8.977 17.256 1.00 80.88 83 ASN A CA 1
ATOM 630 C C . ASN A 1 83 ? -0.691 7.802 17.543 1.00 80.88 83 ASN A C 1
ATOM 632 O O . ASN A 1 83 ? -0.641 7.212 18.619 1.00 80.88 83 ASN A O 1
ATOM 636 N N . VAL A 1 84 ? -1.537 7.377 16.593 1.00 84.94 84 VAL A N 1
ATOM 637 C CA . VAL A 1 84 ? -2.348 6.143 16.756 1.00 84.94 84 VAL A CA 1
ATOM 638 C C . VAL A 1 84 ? -1.552 4.852 16.500 1.00 84.94 84 VAL A C 1
ATOM 640 O O . VAL A 1 84 ? -2.100 3.763 16.617 1.00 84.94 84 VAL A O 1
ATOM 643 N N . GLY A 1 85 ? -0.264 4.946 16.150 1.00 83.88 85 GLY A N 1
ATOM 644 C CA . GLY A 1 85 ? 0.607 3.783 15.921 1.00 83.88 85 GLY A CA 1
ATOM 645 C C . GLY A 1 85 ? 0.698 3.293 14.469 1.00 83.88 85 GLY A C 1
ATOM 646 O O . GLY A 1 85 ? 1.188 2.190 14.245 1.00 83.88 85 GLY A O 1
ATOM 647 N N . LYS A 1 86 ? 0.277 4.096 13.475 1.00 86.56 86 LYS A N 1
ATOM 648 C CA . LYS A 1 86 ? 0.317 3.734 12.038 1.00 86.56 86 LYS A CA 1
ATOM 649 C C . LYS A 1 86 ? 1.710 3.320 11.563 1.00 86.56 86 LYS A C 1
ATOM 651 O O . LYS A 1 86 ? 1.871 2.229 11.028 1.00 86.56 86 LYS A O 1
ATOM 656 N N . SER A 1 87 ? 2.715 4.172 11.778 1.00 82.88 87 SER A N 1
ATOM 657 C CA . SER A 1 87 ? 4.095 3.915 11.345 1.00 82.88 87 SER A CA 1
ATOM 658 C C . SER A 1 87 ? 4.694 2.696 12.049 1.00 82.88 87 SER A C 1
ATOM 660 O O . SER A 1 87 ? 5.363 1.884 11.418 1.00 82.88 87 SER A O 1
ATOM 662 N N . SER A 1 88 ? 4.399 2.522 13.339 1.00 86.00 88 SER A N 1
ATOM 663 C CA . SER A 1 88 ? 4.843 1.358 14.110 1.00 86.00 88 SER A CA 1
ATOM 664 C C . SER A 1 88 ? 4.245 0.058 13.566 1.00 86.00 88 SER A C 1
ATOM 666 O O . SER A 1 88 ? 4.978 -0.907 13.359 1.00 86.00 88 SER A O 1
ATOM 668 N N . LEU A 1 89 ? 2.942 0.040 13.259 1.00 87.50 89 LEU A N 1
ATOM 669 C CA . LEU A 1 89 ? 2.284 -1.129 12.675 1.00 87.50 89 LEU A CA 1
ATOM 670 C C . LEU A 1 89 ? 2.793 -1.411 11.256 1.00 87.50 89 LEU A C 1
ATOM 672 O O . LEU A 1 89 ? 3.056 -2.562 10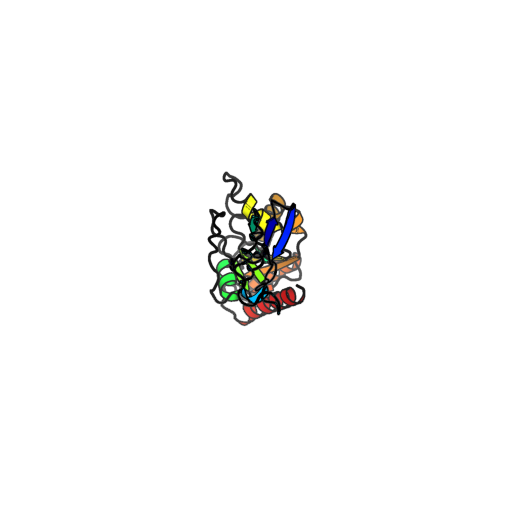.921 1.00 87.50 89 LEU A O 1
ATOM 676 N N . LEU A 1 90 ? 2.984 -0.371 10.438 1.00 86.94 90 LEU A N 1
ATOM 677 C CA . LEU A 1 90 ? 3.577 -0.494 9.106 1.00 86.94 90 LEU A CA 1
ATOM 678 C C . LEU A 1 90 ? 4.940 -1.198 9.188 1.00 86.94 90 LEU A C 1
ATOM 680 O O . LEU A 1 90 ? 5.170 -2.182 8.489 1.00 86.94 90 LEU A O 1
ATOM 684 N N . ASN A 1 91 ? 5.806 -0.754 10.101 1.00 84.56 91 ASN A N 1
ATOM 685 C CA . ASN A 1 91 ? 7.130 -1.339 10.310 1.00 84.56 91 ASN A CA 1
ATOM 686 C C . ASN A 1 91 ? 7.067 -2.797 10.784 1.00 84.56 91 ASN A C 1
ATOM 688 O O . ASN A 1 91 ? 7.841 -3.625 10.292 1.00 84.56 91 ASN A O 1
ATOM 692 N N . ALA A 1 92 ? 6.150 -3.108 11.705 1.00 85.75 92 ALA A N 1
ATOM 693 C CA . ALA A 1 92 ? 5.938 -4.459 12.221 1.00 85.75 92 ALA A CA 1
ATOM 694 C C . ALA A 1 92 ? 5.439 -5.423 11.131 1.00 85.75 92 ALA A C 1
ATOM 696 O O . ALA A 1 92 ? 5.861 -6.577 11.070 1.00 85.75 92 ALA A O 1
ATOM 697 N N . LEU A 1 93 ? 4.577 -4.949 10.228 1.00 85.25 93 LEU A N 1
ATOM 698 C CA . LEU A 1 93 ? 4.063 -5.750 9.119 1.00 85.25 93 LEU A CA 1
ATOM 699 C C . LEU A 1 93 ? 5.125 -5.983 8.043 1.00 85.25 93 LEU A C 1
ATOM 701 O O . LEU A 1 93 ? 5.223 -7.086 7.512 1.00 85.25 93 LEU A O 1
ATOM 705 N N . THR A 1 94 ? 5.944 -4.980 7.726 1.00 79.00 94 THR A N 1
ATOM 706 C CA . THR A 1 94 ? 6.883 -5.050 6.594 1.00 79.00 94 THR A CA 1
ATOM 707 C C . THR A 1 94 ? 8.303 -5.467 6.990 1.00 79.00 94 THR A C 1
ATOM 709 O O . THR A 1 94 ? 9.253 -5.177 6.258 1.00 79.00 94 THR A O 1
ATOM 712 N N . ASN A 1 95 ? 8.467 -6.125 8.148 1.00 66.25 95 ASN A N 1
ATOM 713 C CA . ASN A 1 95 ? 9.753 -6.578 8.701 1.00 66.25 95 ASN A CA 1
ATOM 714 C C . ASN A 1 95 ? 10.840 -5.484 8.647 1.00 66.25 95 ASN A C 1
ATOM 716 O O . ASN A 1 95 ? 11.930 -5.705 8.114 1.00 66.25 95 ASN A O 1
ATOM 720 N N . ALA A 1 96 ? 10.509 -4.279 9.128 1.00 50.72 96 ALA A N 1
ATOM 721 C CA . ALA A 1 96 ? 11.391 -3.106 9.207 1.00 50.72 96 ALA A CA 1
ATOM 722 C C . ALA A 1 96 ? 12.056 -2.649 7.885 1.00 50.72 96 ALA A C 1
ATOM 724 O O . ALA A 1 96 ? 12.902 -1.760 7.896 1.00 50.72 96 ALA A O 1
ATOM 725 N N . LYS A 1 97 ? 11.646 -3.180 6.724 1.00 48.62 97 LYS A N 1
ATOM 726 C CA . LYS A 1 97 ? 12.036 -2.665 5.399 1.00 48.62 97 LYS A CA 1
ATOM 727 C C . LYS A 1 97 ? 11.071 -1.597 4.885 1.00 48.62 97 LYS A C 1
ATOM 729 O O . LYS A 1 97 ? 10.938 -1.454 3.667 1.00 48.62 97 LYS A O 1
ATOM 734 N N . SER A 1 98 ? 10.384 -0.865 5.768 1.00 47.75 98 SER A N 1
ATOM 735 C CA . SER A 1 98 ? 9.717 0.353 5.317 1.00 47.75 98 SER A CA 1
ATOM 736 C C . SER A 1 98 ? 10.837 1.293 4.875 1.00 47.75 98 SER A C 1
ATOM 738 O O . SER A 1 98 ? 11.661 1.774 5.652 1.00 47.75 98 SER A O 1
ATOM 740 N N . LYS A 1 99 ? 11.009 1.408 3.562 1.00 47.00 99 LYS A N 1
ATOM 741 C CA . LYS A 1 99 ? 11.891 2.429 3.030 1.00 47.00 99 LYS A CA 1
ATOM 742 C C . LYS A 1 99 ? 11.047 3.679 3.075 1.00 47.00 99 LYS A C 1
ATOM 744 O O . LYS A 1 99 ? 10.029 3.739 2.389 1.00 47.00 99 LYS A O 1
ATOM 749 N N . VAL A 1 100 ? 11.474 4.648 3.878 1.00 48.34 100 VAL A N 1
ATOM 750 C CA . VAL A 1 100 ? 11.075 6.039 3.686 1.00 48.34 100 VAL A CA 1
ATOM 751 C C . VAL A 1 100 ? 11.352 6.330 2.217 1.00 48.34 100 VAL A C 1
ATOM 753 O O . VAL A 1 100 ? 12.491 6.242 1.745 1.00 48.34 100 VAL A O 1
ATOM 756 N N . ALA A 1 101 ? 10.278 6.414 1.442 1.00 47.34 101 ALA A N 1
ATOM 757 C CA . ALA A 1 101 ? 10.402 6.343 0.009 1.00 47.34 101 ALA A CA 1
ATOM 758 C C . ALA A 1 101 ? 10.612 7.765 -0.486 1.00 47.34 101 ALA A C 1
ATOM 760 O O . ALA A 1 101 ? 9.666 8.528 -0.676 1.00 47.34 101 ALA A O 1
ATOM 761 N N . ASN A 1 102 ? 11.884 8.110 -0.670 1.00 44.22 102 ASN A N 1
ATOM 762 C CA . ASN A 1 102 ? 12.309 9.414 -1.166 1.00 44.22 102 ASN A CA 1
ATOM 763 C C . ASN A 1 102 ? 12.106 9.447 -2.673 1.00 44.22 102 ASN A C 1
ATOM 765 O O . ASN A 1 102 ? 13.045 9.365 -3.467 1.00 44.22 102 ASN A O 1
ATOM 769 N N . TYR A 1 103 ? 10.841 9.488 -3.080 1.00 52.28 103 TYR A N 1
ATOM 770 C CA . TYR A 1 103 ? 10.500 9.712 -4.467 1.00 52.28 103 TYR A CA 1
ATOM 771 C C . TYR A 1 103 ? 10.863 11.153 -4.812 1.00 52.28 103 TYR A C 1
ATOM 773 O O . TYR A 1 103 ? 10.470 12.087 -4.118 1.00 52.28 103 TYR A O 1
ATOM 781 N N . ALA A 1 104 ? 11.589 11.339 -5.915 1.00 38.06 104 ALA A N 1
ATOM 782 C CA . ALA A 1 104 ? 12.139 12.629 -6.346 1.00 38.06 104 ALA A CA 1
ATOM 783 C C . ALA A 1 104 ? 11.093 13.751 -6.565 1.00 38.06 104 ALA A C 1
ATOM 785 O O . ALA A 1 104 ? 11.449 14.874 -6.909 1.00 38.06 104 ALA A O 1
ATOM 786 N N . PHE A 1 105 ? 9.803 13.455 -6.395 1.00 46.44 105 PHE A N 1
ATOM 787 C CA . PHE A 1 105 ? 8.671 14.346 -6.627 1.00 46.44 105 PHE A CA 1
ATOM 788 C C . PHE A 1 105 ? 7.814 14.631 -5.379 1.00 46.44 105 PHE A C 1
ATOM 790 O O . PHE A 1 105 ? 6.815 15.346 -5.495 1.00 46.44 105 PHE A O 1
ATOM 797 N N . THR A 1 106 ? 8.161 14.100 -4.203 1.00 42.00 106 THR A N 1
ATOM 798 C CA . THR A 1 106 ? 7.450 14.358 -2.937 1.00 42.00 106 THR A CA 1
ATOM 799 C C . THR A 1 106 ? 8.325 15.190 -1.998 1.00 42.00 106 THR A C 1
ATOM 801 O O . THR A 1 106 ? 9.474 14.832 -1.778 1.00 42.00 106 THR A O 1
ATOM 804 N N . THR A 1 107 ? 7.815 16.284 -1.417 1.00 39.88 107 THR A N 1
ATOM 805 C CA . THR A 1 107 ? 8.562 17.038 -0.377 1.00 39.88 107 THR A CA 1
ATOM 806 C C . THR A 1 107 ? 8.310 16.547 1.041 1.00 39.88 107 THR A C 1
ATOM 808 O O . THR A 1 107 ? 9.022 16.947 1.952 1.00 39.88 107 THR A O 1
ATOM 811 N N . LEU A 1 108 ? 7.249 15.767 1.243 1.00 49.72 108 LEU A N 1
ATOM 812 C CA . LEU A 1 108 ? 7.029 14.993 2.456 1.00 49.72 108 LEU A CA 1
ATOM 813 C C . LEU A 1 108 ? 7.265 13.551 2.060 1.00 49.72 108 LEU A C 1
ATOM 815 O O . LEU A 1 108 ? 6.623 13.089 1.123 1.00 49.72 108 LEU A O 1
ATOM 819 N N . GLU A 1 109 ? 8.201 12.888 2.721 1.00 54.59 109 GLU A N 1
ATOM 820 C CA . GLU A 1 109 ? 8.529 11.490 2.470 1.00 54.59 109 GLU A CA 1
ATOM 821 C C . GLU A 1 109 ? 7.407 10.627 3.075 1.00 54.59 109 GLU A C 1
ATOM 823 O O . GLU A 1 109 ? 7.277 10.564 4.302 1.00 54.59 109 GLU A O 1
ATOM 828 N N . PRO A 1 110 ? 6.520 10.016 2.266 1.00 64.06 110 PRO A N 1
ATOM 829 C CA . PRO A 1 110 ? 5.493 9.155 2.823 1.00 64.06 110 PRO A CA 1
ATOM 830 C C . PRO A 1 110 ? 6.126 7.854 3.320 1.00 64.06 110 PRO A C 1
ATOM 832 O O . PRO A 1 110 ? 7.026 7.292 2.685 1.00 64.06 110 PRO A O 1
ATOM 835 N N . ASN A 1 111 ? 5.628 7.341 4.446 1.00 71.69 111 ASN A N 1
ATOM 836 C CA . ASN A 1 111 ? 6.046 6.033 4.935 1.00 71.69 111 ASN A CA 1
ATOM 837 C C . ASN A 1 111 ? 5.370 4.959 4.079 1.00 71.69 111 ASN A C 1
ATOM 839 O O . ASN A 1 111 ? 4.163 4.732 4.199 1.00 71.69 111 ASN A O 1
ATOM 843 N N . LEU A 1 112 ? 6.141 4.303 3.211 1.00 76.56 112 LEU A N 1
ATOM 844 C CA . LEU A 1 112 ? 5.686 3.139 2.460 1.00 76.56 112 LEU A CA 1
ATOM 845 C C . LEU A 1 112 ? 6.336 1.870 2.998 1.00 76.56 112 LEU A C 1
ATOM 847 O O . LEU A 1 112 ? 7.525 1.823 3.316 1.00 76.56 112 LEU A O 1
ATOM 851 N N . GLY A 1 113 ? 5.539 0.813 3.050 1.00 77.81 113 GLY A N 1
ATOM 852 C CA . GLY A 1 113 ? 5.975 -0.531 3.378 1.00 77.81 113 GLY A CA 1
ATOM 853 C C . GLY A 1 113 ? 5.513 -1.504 2.302 1.00 77.81 113 GLY A C 1
ATOM 854 O O . GLY A 1 113 ? 4.420 -1.372 1.759 1.00 77.81 113 GLY A O 1
ATOM 855 N N . VAL A 1 114 ? 6.335 -2.508 2.006 1.00 77.19 114 VAL A N 1
ATOM 856 C CA . VAL A 1 114 ? 5.933 -3.618 1.135 1.00 77.19 114 VAL A CA 1
ATOM 857 C C . VAL A 1 114 ? 5.663 -4.852 1.992 1.00 77.19 114 VAL A C 1
ATOM 859 O O . VAL A 1 114 ? 6.564 -5.349 2.669 1.00 77.19 114 VAL A O 1
ATOM 862 N N . TYR A 1 115 ? 4.426 -5.346 1.952 1.00 81.31 115 TYR A N 1
ATOM 863 C CA . TYR A 1 115 ? 4.025 -6.624 2.535 1.00 81.31 115 TYR A CA 1
ATOM 864 C C . TYR A 1 115 ? 3.859 -7.652 1.412 1.00 81.31 115 TYR A C 1
ATOM 866 O O . TYR A 1 115 ? 2.820 -7.711 0.755 1.00 81.31 115 TYR A O 1
ATOM 874 N N . TYR A 1 116 ? 4.909 -8.438 1.157 1.00 80.56 116 TYR A N 1
ATOM 875 C CA . TYR A 1 116 ? 5.032 -9.294 -0.031 1.00 80.56 116 TYR A CA 1
ATOM 876 C C . TYR A 1 116 ? 4.832 -8.522 -1.350 1.00 80.56 116 TYR A C 1
ATOM 878 O O . TYR A 1 116 ? 5.774 -7.918 -1.851 1.00 80.56 116 TYR A O 1
ATOM 886 N N . GLU A 1 117 ? 3.621 -8.548 -1.908 1.00 74.75 117 GLU A N 1
ATOM 887 C CA . GLU A 1 117 ? 3.236 -7.909 -3.179 1.00 74.75 117 GLU A CA 1
ATOM 888 C C . GLU A 1 117 ? 2.236 -6.758 -2.974 1.00 74.75 117 GLU A C 1
ATOM 890 O O . GLU A 1 117 ? 1.819 -6.111 -3.938 1.00 74.75 117 GLU A O 1
ATOM 895 N N . LEU A 1 118 ? 1.834 -6.517 -1.720 1.00 78.94 118 LEU A N 1
ATOM 896 C CA . LEU A 1 118 ? 0.963 -5.416 -1.336 1.00 78.94 118 LEU A CA 1
ATOM 897 C C . LEU A 1 118 ? 1.801 -4.205 -0.933 1.00 78.94 118 LEU A C 1
ATOM 899 O O . LEU A 1 118 ? 2.689 -4.295 -0.080 1.00 78.94 118 LEU A O 1
ATOM 903 N N . VAL A 1 119 ? 1.485 -3.061 -1.527 1.00 79.50 119 VAL A N 1
ATOM 904 C CA . VAL A 1 119 ? 2.060 -1.770 -1.157 1.00 79.50 119 VAL A CA 1
ATOM 905 C C . VAL A 1 119 ? 1.167 -1.129 -0.103 1.00 79.50 119 VAL A C 1
ATOM 907 O O . VAL A 1 119 ? 0.016 -0.775 -0.360 1.00 79.50 119 VAL A O 1
ATOM 910 N N . LEU A 1 120 ? 1.713 -0.981 1.096 1.00 83.75 120 LEU A N 1
ATOM 911 C CA . LEU A 1 120 ? 1.087 -0.294 2.214 1.00 83.75 120 LEU A CA 1
ATOM 912 C C . LEU A 1 120 ? 1.615 1.139 2.243 1.00 83.75 120 LEU A C 1
ATOM 914 O O . LEU A 1 120 ? 2.830 1.349 2.223 1.00 83.75 120 LEU A O 1
ATOM 918 N N . ALA A 1 121 ? 0.722 2.120 2.311 1.00 80.94 121 ALA A N 1
ATOM 919 C CA . ALA A 1 121 ? 1.117 3.513 2.467 1.00 80.94 121 ALA A CA 1
ATOM 920 C C . ALA A 1 121 ? 0.457 4.123 3.695 1.00 80.94 121 ALA A C 1
ATOM 922 O O . ALA A 1 121 ? -0.768 4.116 3.827 1.00 80.94 121 ALA A O 1
ATOM 923 N N . ASP A 1 122 ? 1.276 4.707 4.563 1.00 78.88 122 ASP A N 1
ATOM 924 C CA . ASP A 1 122 ? 0.792 5.718 5.488 1.00 78.88 122 ASP A CA 1
ATOM 925 C C . ASP A 1 122 ? 0.396 6.950 4.685 1.00 78.88 122 ASP A C 1
ATOM 927 O O . ASP A 1 122 ? 1.122 7.360 3.779 1.00 78.88 122 ASP A O 1
ATOM 931 N N . ILE A 1 123 ? -0.763 7.518 4.997 1.00 73.69 123 ILE A N 1
ATOM 932 C CA . ILE A 1 123 ? -1.258 8.736 4.369 1.00 73.69 123 ILE A CA 1
ATOM 933 C C . ILE A 1 123 ? -0.933 9.900 5.319 1.00 73.69 123 ILE A C 1
ATOM 935 O O . ILE A 1 123 ? -1.771 10.260 6.157 1.00 73.69 123 ILE A O 1
ATOM 939 N N . PRO A 1 124 ? 0.293 10.471 5.272 1.00 57.78 124 PRO A N 1
ATOM 940 C CA . PRO A 1 124 ? 0.618 11.658 6.045 1.00 57.78 124 PRO A CA 1
ATOM 941 C C . PRO A 1 124 ? -0.176 12.859 5.524 1.00 57.78 124 PRO A C 1
ATOM 943 O O . PRO A 1 124 ? -0.449 12.981 4.331 1.00 57.78 124 PRO A O 1
ATOM 946 N N . GLY A 1 125 ? -0.517 13.783 6.421 1.00 53.94 125 GLY A N 1
ATOM 947 C CA . GLY A 1 125 ? -1.002 15.106 6.022 1.00 53.94 125 GLY A CA 1
ATOM 948 C C . GLY A 1 125 ? -2.480 15.216 5.631 1.00 53.94 125 GLY A C 1
ATOM 949 O O . GLY A 1 125 ? -2.874 16.276 5.155 1.00 53.94 125 GLY A O 1
ATOM 950 N N . LEU A 1 126 ? -3.327 14.207 5.867 1.00 51.16 126 LEU A N 1
ATOM 951 C CA . LEU A 1 126 ? -4.783 14.449 5.923 1.00 51.16 126 LEU A CA 1
ATOM 952 C C . LEU A 1 126 ? -5.214 15.130 7.235 1.00 51.16 126 LEU A C 1
ATOM 954 O O . LEU A 1 126 ? -6.242 15.792 7.251 1.00 51.16 126 LEU A O 1
ATOM 958 N N . ILE A 1 127 ? -4.408 15.014 8.298 1.00 51.97 127 ILE A N 1
ATOM 959 C CA . ILE A 1 127 ? -4.878 15.191 9.685 1.00 51.97 127 ILE A CA 1
ATOM 960 C C . ILE A 1 127 ? -4.146 16.313 10.439 1.00 51.97 127 ILE A C 1
ATOM 962 O O . ILE A 1 127 ? -4.302 16.476 11.636 1.00 51.97 127 ILE A O 1
ATOM 966 N N . GLU A 1 128 ? -3.359 17.134 9.749 1.00 43.00 128 GLU A N 1
ATOM 967 C CA . GLU A 1 128 ? -2.781 18.353 10.325 1.00 43.00 128 GLU A CA 1
ATOM 968 C C . GLU A 1 128 ? -2.472 19.339 9.182 1.00 43.00 128 GLU A C 1
ATOM 970 O O . GLU A 1 128 ? -1.494 19.199 8.453 1.00 43.00 128 GLU A O 1
ATOM 975 N N . GLY A 1 129 ? -3.356 20.323 8.976 1.00 44.84 129 GLY A N 1
ATOM 976 C CA . GLY A 1 129 ? -3.020 21.602 8.327 1.00 44.84 129 GLY A CA 1
ATOM 977 C C . GLY A 1 129 ? -2.802 21.661 6.804 1.00 44.84 129 GLY A C 1
ATOM 978 O O . GLY A 1 129 ? -2.414 22.718 6.310 1.00 44.84 129 GLY A O 1
ATOM 979 N N . SER A 1 130 ? -3.072 20.615 6.019 1.00 42.88 130 SER A N 1
ATOM 980 C CA . SER A 1 130 ? -2.807 20.629 4.561 1.00 42.88 130 SER A CA 1
ATOM 981 C C . SER A 1 130 ? -3.731 21.528 3.722 1.00 42.88 130 SER A C 1
ATOM 983 O O . SER A 1 130 ? -3.510 21.699 2.522 1.00 42.88 130 SER A O 1
ATOM 985 N N . SER A 1 131 ? -4.723 22.169 4.342 1.00 38.94 131 SER A N 1
ATOM 986 C CA . SER A 1 131 ? -5.583 23.180 3.720 1.00 38.94 131 SER A CA 1
ATOM 987 C C . SER A 1 131 ? -4.910 24.548 3.533 1.00 38.94 131 SER A C 1
ATOM 989 O O . SER A 1 131 ? -5.434 25.369 2.781 1.00 38.94 131 SER A O 1
ATOM 991 N N . GLN A 1 132 ? -3.732 24.803 4.121 1.00 37.69 132 GLN A N 1
ATOM 992 C CA . GLN A 1 132 ? -2.957 26.022 3.861 1.00 37.69 132 GLN A CA 1
ATOM 993 C C . GLN A 1 132 ? -1.629 25.725 3.159 1.00 37.69 132 GLN A C 1
ATOM 995 O O . GLN A 1 132 ? -0.585 25.543 3.772 1.00 37.69 132 GLN A O 1
ATOM 1000 N N . GLY A 1 133 ? -1.674 25.774 1.828 1.00 44.91 133 GLY A N 1
ATOM 1001 C CA . GLY A 1 133 ? -0.562 26.313 1.053 1.00 44.91 133 GLY A CA 1
ATOM 1002 C C . GLY A 1 133 ? 0.641 25.400 0.887 1.00 44.91 133 GLY A C 1
ATOM 1003 O O . GLY A 1 133 ? 1.670 25.608 1.519 1.00 44.91 133 GLY A O 1
ATOM 1004 N N . LYS A 1 134 ? 0.535 24.467 -0.063 1.00 39.94 134 LYS A N 1
ATOM 1005 C CA . LYS A 1 134 ? 1.623 24.006 -0.943 1.00 39.94 134 LYS A CA 1
ATOM 1006 C C . LYS A 1 134 ? 1.043 22.896 -1.819 1.00 39.94 134 LYS A C 1
ATOM 1008 O O . LYS A 1 134 ? 0.530 21.924 -1.281 1.00 39.94 134 LYS A O 1
ATOM 1013 N N . GLY A 1 135 ? 1.080 23.032 -3.149 1.00 43.12 135 GLY A N 1
ATOM 1014 C CA . GLY A 1 135 ? 0.541 22.086 -4.155 1.00 43.12 135 GLY A CA 1
ATOM 1015 C C . GLY A 1 135 ? 1.183 20.683 -4.181 1.00 43.12 135 GLY A C 1
ATOM 1016 O O . GLY A 1 135 ? 1.435 20.126 -5.246 1.00 43.12 135 GLY A O 1
ATOM 1017 N N . LEU A 1 136 ? 1.469 20.130 -3.005 1.00 41.72 136 LEU A N 1
ATOM 1018 C CA . LEU A 1 136 ? 2.281 18.961 -2.708 1.00 41.72 136 LEU A CA 1
ATOM 1019 C C . LEU A 1 136 ? 1.453 17.799 -2.141 1.00 41.72 136 LEU A C 1
ATOM 1021 O O . LEU A 1 136 ? 1.803 16.646 -2.380 1.00 41.72 136 LEU A O 1
ATOM 1025 N N . GLY A 1 137 ? 0.292 18.082 -1.536 1.00 49.22 137 GLY A N 1
ATOM 1026 C CA . GLY A 1 137 ? -0.699 17.067 -1.158 1.00 49.22 137 GLY A CA 1
ATOM 1027 C C . GLY A 1 137 ? -1.425 16.458 -2.362 1.00 49.22 137 GLY A C 1
ATOM 1028 O O . GLY A 1 137 ? -1.531 15.246 -2.458 1.00 49.22 137 GLY A O 1
ATOM 1029 N N . ILE A 1 138 ? -1.841 17.262 -3.348 1.00 51.53 138 ILE A N 1
ATOM 1030 C CA . ILE A 1 138 ? -2.658 16.795 -4.492 1.00 51.53 138 ILE A CA 1
ATOM 1031 C C . ILE A 1 138 ? -1.945 15.728 -5.340 1.00 51.53 138 ILE A C 1
ATOM 1033 O O . ILE A 1 138 ? -2.591 14.828 -5.869 1.00 51.53 138 ILE A O 1
ATOM 1037 N N . LYS A 1 139 ? -0.615 15.808 -5.505 1.00 51.66 139 LYS A N 1
ATOM 1038 C CA . LYS A 1 139 ? 0.132 14.774 -6.241 1.00 51.66 139 LYS A CA 1
ATOM 1039 C C . LYS A 1 139 ? 0.161 13.470 -5.454 1.00 51.66 139 LYS A C 1
ATOM 1041 O O . LYS A 1 139 ? -0.218 12.455 -6.010 1.00 51.66 139 LYS A O 1
ATOM 1046 N N . PHE A 1 140 ? 0.548 13.479 -4.179 1.00 55.06 140 PHE A N 1
ATOM 1047 C CA . PHE A 1 140 ? 0.552 12.276 -3.336 1.00 55.06 140 PHE A CA 1
ATOM 1048 C C . PHE A 1 140 ? -0.854 11.685 -3.151 1.00 55.06 140 PHE A C 1
ATOM 1050 O O . PHE A 1 140 ? -1.049 10.481 -3.258 1.00 55.06 140 PHE A O 1
ATOM 1057 N N . LEU A 1 141 ? -1.861 12.528 -2.963 1.00 57.97 141 LEU A N 1
ATOM 1058 C CA . LEU A 1 141 ? -3.225 12.081 -2.724 1.00 57.97 141 LEU A CA 1
ATOM 1059 C C . LEU A 1 141 ? -3.900 11.532 -4.000 1.00 57.97 141 LEU A C 1
ATOM 1061 O O . LEU A 1 141 ? -4.656 10.568 -3.898 1.00 57.97 141 LEU A O 1
ATOM 1065 N N . ARG A 1 142 ? -3.520 11.997 -5.205 1.00 59.25 142 ARG A N 1
ATOM 1066 C CA . ARG A 1 142 ? -3.860 11.320 -6.480 1.00 59.25 142 ARG A CA 1
ATOM 1067 C C . ARG A 1 142 ? -3.373 9.868 -6.545 1.00 59.25 142 ARG A C 1
ATOM 1069 O O . ARG A 1 142 ? -3.992 9.036 -7.199 1.00 59.25 142 ARG A O 1
ATOM 1076 N N . HIS A 1 143 ? -2.286 9.534 -5.853 1.00 60.53 143 HIS A N 1
ATOM 1077 C CA . HIS A 1 143 ? -1.799 8.155 -5.764 1.00 60.53 143 HIS A CA 1
ATOM 1078 C C . HIS A 1 143 ? -2.651 7.306 -4.806 1.00 60.53 143 HIS A C 1
ATOM 1080 O O . HIS A 1 143 ? -2.893 6.126 -5.052 1.00 60.53 143 HIS A O 1
ATOM 1086 N N . ILE A 1 144 ? -3.189 7.922 -3.749 1.00 66.19 144 ILE A N 1
ATOM 1087 C CA . ILE A 1 144 ? -4.119 7.283 -2.805 1.00 66.19 144 ILE A CA 1
ATOM 1088 C C . ILE A 1 144 ? -5.502 7.058 -3.418 1.00 66.19 144 ILE A C 1
ATOM 1090 O O . ILE A 1 144 ? -6.212 6.140 -3.017 1.00 66.19 144 ILE A O 1
ATOM 1094 N N . GLU A 1 145 ? -5.908 7.828 -4.426 1.00 65.69 145 GLU A N 1
ATOM 1095 C CA . GLU A 1 145 ? -7.171 7.590 -5.143 1.00 65.69 145 GLU A CA 1
ATOM 1096 C C . GLU A 1 145 ? -7.249 6.184 -5.743 1.00 65.69 145 GLU A C 1
ATOM 1098 O O . GLU A 1 145 ? -8.335 5.613 -5.813 1.00 65.69 145 GLU A O 1
ATOM 1103 N N . ARG A 1 146 ? -6.107 5.561 -6.041 1.00 69.19 146 ARG A N 1
ATOM 1104 C CA . ARG A 1 146 ? -6.038 4.182 -6.532 1.00 69.19 146 ARG A CA 1
ATOM 1105 C C . ARG A 1 146 ? -5.999 3.108 -5.441 1.00 69.19 146 ARG A C 1
ATOM 1107 O O . ARG A 1 146 ? -6.072 1.930 -5.787 1.00 69.19 146 ARG A O 1
ATOM 1114 N N . THR A 1 147 ? -5.941 3.468 -4.152 1.00 77.19 147 THR A N 1
ATOM 1115 C CA . THR A 1 147 ? -6.088 2.476 -3.070 1.00 77.19 147 THR A CA 1
ATOM 1116 C C . THR A 1 147 ? -7.447 1.811 -3.185 1.00 77.19 147 THR A C 1
ATOM 1118 O O . THR A 1 147 ? -8.455 2.487 -3.362 1.00 77.19 147 THR A O 1
ATOM 1121 N N . LYS A 1 148 ? -7.521 0.488 -3.093 1.00 79.62 148 LYS A N 1
ATOM 1122 C CA . LYS A 1 148 ? -8.829 -0.189 -3.070 1.00 79.62 148 LYS A CA 1
ATOM 1123 C C . LYS A 1 148 ? -9.375 -0.275 -1.649 1.00 79.62 148 LYS A C 1
ATOM 1125 O O . LYS A 1 148 ? -10.586 -0.315 -1.445 1.00 79.62 148 LYS A O 1
ATOM 1130 N N . ILE A 1 149 ? -8.465 -0.276 -0.677 1.00 89.12 149 ILE A N 1
ATOM 1131 C CA . ILE A 1 149 ? -8.751 -0.593 0.713 1.00 89.12 149 ILE A CA 1
ATOM 1132 C C . ILE A 1 149 ? -8.156 0.484 1.618 1.00 89.12 149 ILE A C 1
ATOM 1134 O O . ILE A 1 149 ? -7.043 0.972 1.402 1.00 89.12 149 ILE A O 1
ATOM 1138 N N . ILE A 1 150 ? -8.913 0.850 2.647 1.00 90.12 150 ILE A N 1
ATOM 1139 C CA . ILE A 1 150 ? -8.502 1.782 3.690 1.00 90.12 150 ILE A CA 1
ATOM 1140 C C . ILE A 1 150 ? -8.434 1.025 5.013 1.00 90.12 150 ILE A C 1
ATOM 1142 O O . ILE A 1 150 ? -9.404 0.395 5.436 1.00 90.12 150 ILE A O 1
ATOM 1146 N N . PHE A 1 151 ? -7.285 1.104 5.675 1.00 92.56 151 PHE A N 1
ATOM 1147 C CA . PHE A 1 151 ? -7.125 0.674 7.059 1.00 92.56 151 PHE A CA 1
ATOM 1148 C C . PHE A 1 151 ? -7.229 1.911 7.947 1.00 92.56 151 PHE A C 1
ATOM 1150 O O . PHE A 1 151 ? -6.398 2.815 7.873 1.00 92.56 151 PHE A O 1
ATOM 1157 N N . HIS A 1 152 ? -8.285 1.964 8.749 1.00 92.06 152 HIS A N 1
ATOM 1158 C CA . HIS A 1 152 ? -8.626 3.092 9.599 1.00 92.06 152 HIS A CA 1
ATOM 1159 C C . HIS A 1 152 ? -8.275 2.766 11.046 1.00 92.06 152 HIS A C 1
ATOM 1161 O O . HIS A 1 152 ? -8.841 1.851 11.632 1.00 92.06 152 HIS A O 1
ATOM 1167 N N . PHE A 1 153 ? -7.355 3.526 11.625 1.00 91.25 153 PHE A N 1
ATOM 1168 C CA . PHE A 1 153 ? -6.839 3.333 12.971 1.00 91.25 153 PHE A CA 1
ATOM 1169 C C . PHE A 1 153 ? -7.358 4.406 13.926 1.00 91.25 153 PHE A C 1
ATOM 1171 O O . PHE A 1 153 ? -7.214 5.603 13.670 1.00 91.25 153 PHE A O 1
ATOM 1178 N N . ILE A 1 154 ? -7.908 3.966 15.054 1.00 91.44 154 ILE A N 1
ATOM 1179 C CA . ILE A 1 154 ? -8.329 4.806 16.176 1.00 91.44 154 ILE A CA 1
ATOM 1180 C C . ILE A 1 154 ? -7.566 4.345 17.416 1.00 91.44 154 ILE A C 1
ATOM 1182 O O . ILE A 1 154 ? -7.566 3.155 17.713 1.00 91.44 154 ILE A O 1
ATOM 1186 N N . SER A 1 155 ? -6.931 5.264 18.148 1.00 90.38 155 SER A N 1
ATOM 1187 C CA . SER A 1 155 ? -6.221 4.905 19.384 1.00 90.38 155 SER A CA 1
ATOM 1188 C C . SER A 1 155 ? -7.206 4.561 20.496 1.00 90.38 155 SER A C 1
ATOM 1190 O O . SER A 1 155 ? -8.166 5.298 20.739 1.00 90.38 155 SER A O 1
ATOM 1192 N N . ALA A 1 156 ? -6.936 3.484 21.227 1.00 89.56 156 ALA A N 1
ATOM 1193 C CA . ALA A 1 156 ? -7.703 3.109 22.402 1.00 89.56 156 ALA A CA 1
ATOM 1194 C C . ALA A 1 156 ? -7.528 4.110 23.556 1.00 89.56 156 ALA A C 1
ATOM 1196 O O . ALA A 1 156 ? -8.442 4.243 24.367 1.00 89.56 156 ALA A O 1
ATOM 1197 N N . GLU A 1 157 ? -6.441 4.892 23.585 1.00 88.69 157 GLU A N 1
ATOM 1198 C CA . GLU A 1 157 ? -6.244 6.010 24.529 1.00 88.69 157 GLU A CA 1
ATOM 1199 C C . GLU A 1 157 ? -7.240 7.153 24.301 1.00 88.69 157 GLU A C 1
ATOM 1201 O O . GLU A 1 157 ? -7.497 7.935 25.215 1.00 88.69 157 GLU A O 1
ATOM 1206 N N . SER A 1 158 ? -7.817 7.261 23.098 1.00 86.75 158 SER A N 1
ATOM 1207 C CA . SER A 1 158 ? -8.691 8.382 22.765 1.00 86.75 158 SER A CA 1
ATOM 1208 C C . SER A 1 158 ? -9.907 8.441 23.696 1.00 86.75 158 SER A C 1
ATOM 1210 O O . SER A 1 158 ? -10.569 7.414 23.905 1.00 86.75 158 SER A O 1
ATOM 1212 N N . PRO A 1 159 ? -10.243 9.621 24.248 1.00 85.50 159 PRO A N 1
ATOM 1213 C CA . PRO A 1 159 ? -11.410 9.779 25.107 1.00 85.50 159 PRO A CA 1
ATOM 1214 C C . PRO A 1 159 ? -12.729 9.537 24.357 1.00 85.50 159 PRO A C 1
ATOM 1216 O O . PRO A 1 159 ? -13.669 9.020 24.957 1.00 85.50 159 PRO A O 1
ATOM 1219 N N . ASP A 1 160 ? -12.802 9.849 23.056 1.00 88.62 160 ASP A N 1
ATOM 1220 C CA . ASP A 1 160 ? -13.996 9.626 22.228 1.00 88.62 160 ASP A CA 1
ATOM 1221 C C . ASP A 1 160 ? -13.636 9.032 20.849 1.00 88.62 160 ASP A C 1
ATOM 1223 O O . ASP A 1 160 ? -13.506 9.757 19.854 1.00 88.62 160 ASP A O 1
ATOM 1227 N N . PRO A 1 161 ? -13.554 7.690 20.751 1.00 89.31 161 PRO A N 1
ATOM 1228 C CA . PRO A 1 161 ? -13.266 6.989 19.499 1.00 89.31 161 PRO A CA 1
ATOM 1229 C C . PRO A 1 161 ? -14.255 7.302 18.365 1.00 89.31 161 PRO A C 1
ATOM 1231 O O . PRO A 1 161 ? -13.904 7.250 17.184 1.00 89.31 161 PRO A O 1
ATOM 1234 N N . ARG A 1 162 ? -15.514 7.628 18.698 1.00 90.56 162 ARG A N 1
ATOM 1235 C CA . ARG A 1 162 ? -16.556 7.928 17.706 1.00 90.56 162 ARG A CA 1
ATOM 1236 C C . ARG A 1 162 ? -16.346 9.305 17.094 1.00 90.56 162 ARG A C 1
ATOM 1238 O O . ARG A 1 162 ? -16.622 9.486 15.904 1.00 90.56 162 ARG A O 1
ATOM 1245 N N . LYS A 1 163 ? -15.903 10.276 17.890 1.00 90.00 163 LYS A N 1
ATOM 1246 C CA . LYS A 1 163 ? -15.545 11.604 17.392 1.00 90.00 163 LYS A CA 1
ATOM 1247 C C . LYS A 1 163 ? -14.349 11.518 16.452 1.00 90.00 163 LYS A C 1
ATOM 1249 O O . LYS A 1 163 ? -14.448 12.039 15.346 1.00 90.00 163 LYS A O 1
ATOM 1254 N N . ASP A 1 164 ? -13.299 10.800 16.836 1.00 88.94 164 ASP A N 1
ATOM 1255 C CA . ASP A 1 164 ? -12.095 10.642 16.012 1.00 88.94 164 ASP A CA 1
ATOM 1256 C C . ASP A 1 164 ? -12.413 10.003 14.660 1.00 88.94 164 ASP A C 1
ATOM 1258 O O . ASP A 1 164 ? -12.047 10.542 13.614 1.00 88.94 164 ASP A O 1
ATOM 1262 N N . TYR A 1 165 ? -13.211 8.931 14.670 1.00 90.75 165 TYR A N 1
ATOM 1263 C CA . TYR A 1 165 ? -13.706 8.299 13.448 1.00 90.75 165 TYR A CA 1
ATOM 1264 C C . TYR A 1 165 ? -14.437 9.291 12.533 1.00 90.75 165 TYR A C 1
ATOM 1266 O O . TYR A 1 165 ? -14.196 9.337 11.325 1.00 90.75 165 TYR A O 1
ATOM 1274 N N . LYS A 1 166 ? -15.335 10.110 13.099 1.00 90.19 166 LYS A N 1
ATOM 1275 C CA . LYS A 1 166 ? -16.086 11.122 12.341 1.00 90.19 166 LYS A CA 1
ATOM 1276 C C . LYS A 1 166 ? -15.185 12.224 11.791 1.00 90.19 166 LYS A C 1
ATOM 1278 O O . LYS A 1 166 ? -15.448 12.692 10.685 1.00 90.19 166 LYS A O 1
ATOM 1283 N N . THR A 1 167 ? -14.168 12.643 12.541 1.00 87.38 167 THR A N 1
ATOM 1284 C CA . THR A 1 167 ? -13.186 13.645 12.104 1.00 87.38 167 THR A CA 1
ATOM 1285 C C . THR A 1 167 ? -12.443 13.143 10.871 1.00 87.38 167 THR A C 1
ATOM 1287 O O . THR A 1 167 ? -12.519 13.777 9.821 1.00 87.38 167 THR A O 1
ATOM 1290 N N . ILE A 1 168 ? -11.868 11.940 10.944 1.00 85.94 168 ILE A N 1
ATOM 1291 C CA . ILE A 1 168 ? -11.120 11.332 9.833 1.00 85.94 168 ILE A CA 1
ATOM 1292 C C . ILE A 1 168 ? -12.033 11.095 8.622 1.00 85.94 168 ILE A C 1
A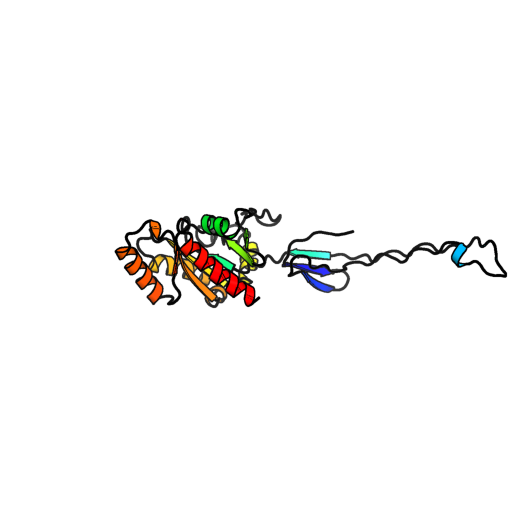TOM 1294 O O . ILE A 1 168 ? -11.674 11.406 7.488 1.00 85.94 168 ILE A O 1
ATOM 1298 N N . ARG A 1 169 ? -13.263 10.603 8.836 1.00 87.31 169 ARG A N 1
ATOM 1299 C CA . ARG A 1 169 ? -14.256 10.438 7.758 1.00 87.31 169 ARG A CA 1
ATOM 1300 C C . ARG A 1 169 ? -14.622 11.767 7.089 1.00 87.31 169 ARG A C 1
ATOM 1302 O O . ARG A 1 169 ? -14.780 11.797 5.871 1.00 87.31 169 ARG A O 1
ATOM 1309 N N . LYS A 1 170 ? -14.760 12.860 7.848 1.00 86.06 170 LYS A N 1
ATOM 1310 C CA . LYS A 1 170 ? -14.998 14.198 7.281 1.00 86.06 170 LYS A CA 1
ATOM 1311 C C . LYS A 1 170 ? -13.823 14.661 6.428 1.00 86.06 170 LYS A C 1
ATOM 1313 O O . LYS A 1 170 ? -14.056 15.168 5.338 1.00 86.06 170 LYS A O 1
ATOM 1318 N N . GLU A 1 171 ? -12.596 14.464 6.890 1.00 79.31 171 GLU A N 1
ATOM 1319 C CA . GLU A 1 171 ? -11.385 14.831 6.144 1.00 79.31 171 GLU A CA 1
ATOM 1320 C C . GLU A 1 171 ? -11.265 14.043 4.837 1.00 79.31 171 GLU A C 1
ATOM 1322 O O . GLU A 1 171 ? -11.065 14.635 3.777 1.00 79.31 171 GLU A O 1
ATOM 1327 N N . LEU A 1 172 ? -11.495 12.726 4.885 1.00 80.25 172 LEU A N 1
ATOM 1328 C CA . LEU A 1 172 ? -11.543 11.887 3.686 1.00 80.25 172 LEU A CA 1
ATOM 1329 C C . LEU A 1 172 ? -12.604 12.377 2.695 1.00 80.25 172 LEU A C 1
ATOM 1331 O O . LEU A 1 172 ? -12.336 12.431 1.498 1.00 80.25 172 LEU A O 1
ATOM 1335 N N . ASN A 1 173 ? -13.782 12.775 3.189 1.00 83.56 173 ASN A N 1
ATOM 1336 C CA . ASN A 1 173 ? -14.856 13.312 2.354 1.00 83.56 173 ASN A CA 1
ATOM 1337 C C . ASN A 1 173 ? -14.498 14.652 1.701 1.00 83.56 173 ASN A C 1
ATOM 1339 O O . ASN A 1 173 ? -14.820 14.866 0.536 1.00 83.56 173 ASN A O 1
ATOM 1343 N N . LEU A 1 174 ? -13.871 15.556 2.464 1.00 79.00 174 LEU A N 1
ATOM 1344 C CA . LEU A 1 174 ? -13.434 16.867 1.979 1.00 79.00 174 LEU A CA 1
ATOM 1345 C C . LEU A 1 174 ? -12.377 16.733 0.884 1.00 79.00 174 LEU A C 1
ATOM 1347 O O . LEU A 1 174 ? -12.344 17.555 -0.025 1.00 79.00 174 LEU A O 1
ATOM 1351 N N . TYR A 1 175 ? -11.536 15.702 0.971 1.00 73.00 175 TYR A N 1
ATOM 1352 C CA . TYR A 1 175 ? -10.554 15.410 -0.060 1.00 73.00 175 TYR A CA 1
ATOM 1353 C C . TYR A 1 175 ? -11.194 14.766 -1.298 1.00 73.00 175 TYR A C 1
ATOM 1355 O O . TYR A 1 175 ? -11.140 15.329 -2.389 1.00 73.00 175 TYR A O 1
ATOM 1363 N N . ASN A 1 176 ? -11.793 13.582 -1.142 1.00 75.00 176 ASN A N 1
ATOM 1364 C CA . ASN A 1 176 ? -12.468 12.883 -2.229 1.00 75.00 176 ASN A CA 1
ATOM 1365 C C . ASN A 1 176 ? -13.533 11.927 -1.671 1.00 75.00 176 ASN A C 1
ATOM 1367 O O . ASN A 1 176 ? -13.230 10.917 -1.032 1.00 75.00 176 ASN A O 1
ATOM 1371 N N . SER A 1 177 ? -14.795 12.216 -1.989 1.00 82.25 177 SER A N 1
ATOM 1372 C CA . SER A 1 177 ? -15.954 11.411 -1.583 1.00 82.25 177 SER A CA 1
ATOM 1373 C C . SER A 1 177 ? -15.895 9.940 -2.025 1.00 82.25 177 SER A C 1
ATOM 1375 O O . SER A 1 177 ? -16.497 9.079 -1.381 1.00 82.25 177 SER A O 1
ATOM 1377 N N . GLU A 1 178 ? -15.145 9.610 -3.079 1.00 82.75 178 GLU A N 1
ATOM 1378 C CA . GLU A 1 178 ? -14.953 8.228 -3.523 1.00 82.75 178 GLU A CA 1
ATOM 1379 C C . GLU A 1 178 ? -14.163 7.395 -2.512 1.00 82.75 178 GLU A C 1
ATOM 1381 O O . GLU A 1 178 ? -14.406 6.195 -2.395 1.00 82.75 178 GLU A O 1
ATOM 1386 N N . LEU A 1 179 ? -13.292 8.018 -1.705 1.00 80.75 179 LEU A N 1
ATOM 1387 C CA . LEU A 1 179 ? -12.564 7.322 -0.640 1.00 80.75 179 LEU A CA 1
ATOM 1388 C C . LEU A 1 179 ? -13.510 6.734 0.410 1.00 80.75 179 LEU A C 1
ATOM 1390 O O . LEU A 1 179 ? -13.210 5.692 0.985 1.00 80.75 179 LEU A O 1
ATOM 1394 N N . LEU A 1 180 ? -14.674 7.351 0.633 1.00 84.69 180 LEU A N 1
ATOM 1395 C CA . LEU A 1 180 ? -15.661 6.853 1.593 1.00 84.69 180 LEU A CA 1
ATOM 1396 C C . LEU A 1 180 ? -16.360 5.570 1.145 1.00 84.69 180 LEU A C 1
ATOM 1398 O O . LEU A 1 180 ? -16.917 4.872 1.995 1.00 84.69 180 LEU A O 1
ATOM 1402 N N . LYS A 1 181 ? -16.371 5.307 -0.168 1.00 87.56 181 LYS A N 1
ATOM 1403 C CA . LYS A 1 181 ? -17.003 4.133 -0.783 1.00 87.56 181 LYS A CA 1
ATOM 1404 C C . LYS A 1 181 ? -16.076 2.919 -0.799 1.00 87.56 181 LYS A C 1
ATOM 1406 O O . LYS A 1 181 ? -16.532 1.813 -1.073 1.00 87.56 181 LYS A O 1
ATOM 1411 N N . LYS A 1 182 ? -14.784 3.125 -0.534 1.00 86.88 182 LYS A N 1
ATOM 1412 C CA . LYS A 1 182 ? -13.778 2.064 -0.507 1.00 86.88 182 LYS A CA 1
ATOM 1413 C C . LYS A 1 182 ? -14.003 1.125 0.669 1.00 86.88 182 LYS A C 1
ATOM 1415 O O . LYS A 1 182 ? -14.603 1.488 1.681 1.00 86.88 182 LYS A O 1
ATOM 1420 N N . GLN A 1 183 ? -13.483 -0.089 0.535 1.00 90.12 183 GLN A N 1
ATOM 1421 C CA . GLN A 1 183 ? -13.535 -1.078 1.600 1.00 90.12 183 GLN A CA 1
ATOM 1422 C C . GLN A 1 183 ? -12.711 -0.597 2.799 1.00 90.12 183 GLN A C 1
ATOM 1424 O O . GLN A 1 183 ? -11.516 -0.336 2.680 1.00 90.12 183 GLN A O 1
ATOM 1429 N N . GLU A 1 184 ? -13.365 -0.475 3.953 1.00 91.88 184 GLU A N 1
ATOM 1430 C CA . GLU A 1 184 ? -12.775 0.035 5.192 1.00 91.88 184 GLU A CA 1
ATOM 1431 C C . GLU A 1 184 ? -12.624 -1.092 6.222 1.00 91.88 184 GLU A C 1
ATOM 1433 O O . GLU A 1 184 ? -13.605 -1.749 6.589 1.00 91.88 184 GLU A O 1
ATOM 1438 N N . TYR A 1 185 ? -11.407 -1.260 6.737 1.00 93.12 185 TYR A N 1
ATOM 1439 C CA . TYR A 1 185 ? -11.123 -2.052 7.932 1.00 93.12 185 TYR A CA 1
ATOM 1440 C C . TYR A 1 185 ? -10.840 -1.109 9.095 1.00 93.12 185 TYR A C 1
ATOM 1442 O O . TYR A 1 185 ? -9.938 -0.278 9.010 1.00 93.12 185 TYR A O 1
ATOM 1450 N N . LEU A 1 186 ? -11.628 -1.224 10.164 1.00 93.94 186 LEU A N 1
ATOM 1451 C CA . LEU A 1 186 ? -11.526 -0.359 11.334 1.00 93.94 186 LEU A CA 1
ATOM 1452 C C . LEU A 1 186 ? -10.763 -1.072 12.452 1.00 93.94 186 LEU A C 1
ATOM 1454 O O . LEU A 1 186 ? -11.166 -2.143 12.903 1.00 93.94 186 LEU A O 1
ATOM 1458 N N . PHE A 1 187 ? -9.690 -0.451 12.917 1.00 94.06 187 PHE A N 1
ATOM 1459 C CA . PHE A 1 187 ? -8.801 -0.976 13.939 1.00 94.06 187 PHE A CA 1
ATOM 1460 C C . PHE A 1 187 ? -8.764 -0.040 15.145 1.00 94.06 187 PHE A C 1
ATOM 1462 O O . PHE A 1 187 ? -8.536 1.163 15.010 1.00 94.06 187 PHE A O 1
ATOM 1469 N N . LEU A 1 188 ? -8.957 -0.606 16.332 1.00 93.44 188 LEU A N 1
ATOM 1470 C CA . LEU A 1 188 ? -8.731 0.053 17.611 1.00 93.44 188 LEU A CA 1
ATOM 1471 C C . LEU A 1 188 ? -7.316 -0.298 18.086 1.00 93.44 188 LEU A C 1
ATOM 1473 O O . LEU A 1 188 ? -7.089 -1.409 18.556 1.00 93.44 188 LEU A O 1
ATOM 1477 N N . THR A 1 189 ? -6.366 0.616 17.911 1.00 92.00 189 THR A N 1
ATOM 1478 C CA . THR A 1 189 ? -4.942 0.399 18.200 1.00 92.00 189 THR A CA 1
ATOM 1479 C C . THR A 1 189 ? -4.591 0.677 19.656 1.00 92.00 189 THR A C 1
ATOM 1481 O O . THR A 1 189 ? -5.328 1.368 20.354 1.00 92.00 189 THR A O 1
ATOM 1484 N N . LYS A 1 190 ? -3.430 0.182 20.102 1.00 89.31 190 LYS A N 1
ATOM 1485 C CA . LYS A 1 190 ? -2.933 0.322 21.483 1.00 89.31 190 LYS A CA 1
ATOM 1486 C C . LYS A 1 190 ? -3.889 -0.262 22.533 1.00 89.31 190 LYS A C 1
ATOM 1488 O O . LYS A 1 190 ? -4.084 0.293 23.614 1.00 89.31 190 LYS A O 1
ATOM 1493 N N . SER A 1 191 ? -4.539 -1.375 22.196 1.00 87.94 191 SER A N 1
ATOM 1494 C CA . SER A 1 191 ? -5.488 -2.048 23.089 1.00 87.94 191 SER A CA 1
ATOM 1495 C C . SER A 1 191 ? -4.864 -2.520 24.408 1.00 87.94 191 SER A C 1
ATOM 1497 O O . SER A 1 191 ? -5.589 -2.694 25.383 1.00 87.94 191 SER A O 1
ATOM 1499 N N . ASP A 1 192 ? -3.540 -2.682 24.450 1.00 87.38 192 ASP A N 1
ATOM 1500 C CA . ASP A 1 192 ? -2.739 -3.043 25.624 1.00 87.38 192 ASP A CA 1
ATOM 1501 C C . ASP A 1 192 ? -2.765 -1.988 26.739 1.00 87.38 192 ASP A C 1
ATOM 1503 O O . ASP A 1 192 ? -2.564 -2.316 27.906 1.00 87.38 192 ASP A O 1
ATOM 1507 N N . GLN A 1 193 ? -3.058 -0.731 26.406 1.00 85.75 193 GLN A N 1
ATOM 1508 C CA . GLN A 1 193 ? -3.030 0.368 27.370 1.00 85.75 193 GLN A CA 1
ATOM 1509 C C . GLN A 1 193 ? -4.331 0.519 28.167 1.00 85.75 193 GLN A C 1
ATOM 1511 O O . GLN A 1 193 ? -4.403 1.359 29.064 1.00 85.75 193 GLN A O 1
ATOM 1516 N N . LEU A 1 194 ? -5.375 -0.255 27.848 1.00 85.44 194 LEU A N 1
ATOM 1517 C CA . LEU A 1 194 ? -6.662 -0.188 28.538 1.00 85.44 194 LEU A CA 1
ATOM 1518 C C . LEU A 1 194 ? -6.998 -1.486 29.256 1.00 85.44 194 LEU A C 1
ATOM 1520 O O . LEU A 1 194 ? -6.709 -2.590 28.800 1.00 85.44 194 LEU A O 1
ATOM 1524 N N . ALA A 1 195 ? -7.726 -1.346 30.363 1.00 88.81 195 ALA A N 1
ATOM 1525 C CA . ALA A 1 195 ? -8.292 -2.491 31.052 1.00 88.81 195 ALA A CA 1
ATOM 1526 C C . ALA A 1 195 ? -9.309 -3.227 30.147 1.00 88.81 195 ALA A C 1
ATOM 1528 O O . ALA A 1 195 ? -10.083 -2.579 29.431 1.00 88.81 195 ALA A O 1
ATOM 1529 N N . PRO A 1 196 ? -9.429 -4.568 30.242 1.00 86.94 196 PRO A N 1
ATOM 1530 C CA . PRO A 1 196 ? -10.311 -5.359 29.373 1.00 86.94 196 PRO A CA 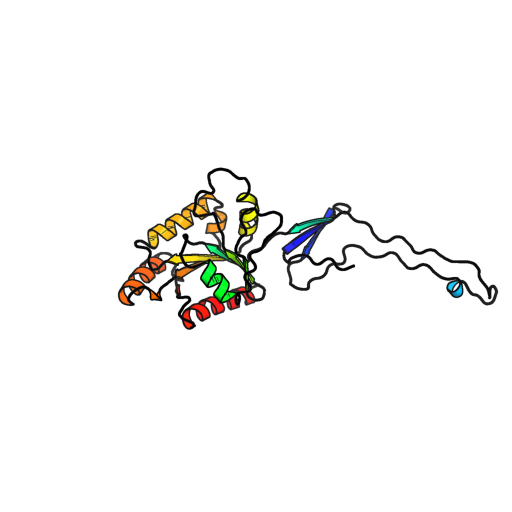1
ATOM 1531 C C . PRO 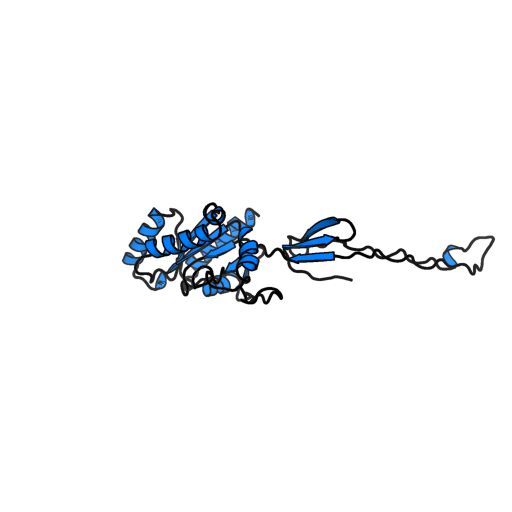A 1 196 ? -11.781 -4.913 29.367 1.00 86.94 196 PRO A C 1
ATOM 1533 O O . PRO A 1 196 ? -12.490 -5.094 28.376 1.00 86.94 196 PRO A O 1
ATOM 1536 N N . LYS A 1 197 ? -12.264 -4.332 30.475 1.00 88.06 197 LYS A N 1
ATOM 1537 C CA . LYS A 1 197 ? -13.632 -3.801 30.582 1.00 88.06 197 LYS A CA 1
ATOM 1538 C C . LYS A 1 197 ? -13.825 -2.562 29.708 1.00 88.06 197 LYS A C 1
ATOM 1540 O O . LYS A 1 197 ? -14.785 -2.503 28.947 1.00 88.06 197 LYS A O 1
ATOM 1545 N N . GLU A 1 198 ? -12.909 -1.602 29.786 1.00 87.31 198 GLU A N 1
ATOM 1546 C CA . GLU A 1 198 ? -12.982 -0.356 29.017 1.00 87.31 198 GLU A CA 1
ATOM 1547 C C . GLU A 1 198 ? -12.746 -0.599 27.527 1.00 87.31 198 GLU A C 1
ATOM 1549 O O . GLU A 1 198 ? -13.450 -0.037 26.685 1.00 87.31 198 GLU A O 1
ATOM 1554 N N . LEU A 1 199 ? -11.827 -1.514 27.203 1.00 88.69 199 LEU A N 1
ATOM 1555 C CA . LEU A 1 199 ? -11.579 -1.941 25.831 1.00 88.69 199 LEU A CA 1
ATOM 1556 C C . LEU A 1 199 ? -12.855 -2.490 25.180 1.00 88.69 199 LEU A C 1
ATOM 1558 O O . LEU A 1 199 ? -13.196 -2.093 24.067 1.00 88.69 199 LEU A O 1
ATOM 1562 N N . LYS A 1 200 ? -13.610 -3.345 25.886 1.00 88.56 200 LYS A N 1
ATOM 1563 C CA . LYS A 1 200 ? -14.891 -3.875 25.389 1.00 88.56 200 LYS A CA 1
ATOM 1564 C C . LYS A 1 200 ? -15.917 -2.773 25.137 1.00 88.56 200 LYS A C 1
ATOM 1566 O O . LYS A 1 200 ? -16.631 -2.846 24.137 1.00 88.56 200 LYS A O 1
ATOM 1571 N N . VAL A 1 201 ? -15.986 -1.754 25.996 1.00 90.44 201 VAL A N 1
ATOM 1572 C CA . VAL A 1 201 ? -16.898 -0.612 25.810 1.00 90.44 201 VAL A CA 1
ATOM 1573 C C . VAL A 1 201 ? -16.525 0.169 24.550 1.00 90.44 201 VAL A C 1
ATOM 1575 O O . VAL A 1 201 ? -17.370 0.347 23.672 1.00 90.44 201 VAL A O 1
ATOM 1578 N N . LYS A 1 202 ? -15.255 0.571 24.407 1.00 89.12 202 LYS A N 1
ATOM 1579 C CA . LYS A 1 202 ? -14.784 1.323 23.230 1.00 89.12 202 LYS A CA 1
ATOM 1580 C C . LYS A 1 202 ? -14.923 0.520 21.937 1.00 89.12 202 LYS A C 1
ATOM 1582 O O . LYS A 1 202 ? -15.401 1.050 20.935 1.00 89.12 202 LYS A O 1
ATOM 1587 N N . LEU A 1 203 ? -14.599 -0.772 21.969 1.00 90.06 203 LEU A N 1
ATOM 1588 C CA . LEU A 1 203 ? -14.780 -1.662 20.826 1.00 90.06 203 LEU A CA 1
ATOM 1589 C C . LEU A 1 203 ? -16.260 -1.816 20.454 1.00 90.06 203 LEU A C 1
ATOM 1591 O O . LEU A 1 203 ? -16.582 -1.833 19.273 1.00 90.06 203 LEU A O 1
ATOM 1595 N N . SER A 1 204 ? -17.169 -1.875 21.432 1.00 89.44 204 SER A N 1
ATOM 1596 C CA . SER A 1 204 ? -18.615 -1.946 21.168 1.00 89.44 204 SER A CA 1
ATOM 1597 C C . SER A 1 204 ? -19.134 -0.678 20.488 1.00 89.44 204 SER A C 1
ATOM 1599 O O . SER A 1 204 ? -19.921 -0.765 19.546 1.00 89.44 204 SER A O 1
ATOM 1601 N N . ILE A 1 205 ? -18.642 0.496 20.901 1.00 90.00 205 ILE A N 1
ATOM 1602 C CA . ILE A 1 205 ? -18.965 1.777 20.255 1.00 90.00 205 ILE A CA 1
ATOM 1603 C C . ILE A 1 205 ? -18.524 1.763 18.786 1.00 90.00 205 ILE A C 1
ATOM 1605 O O . ILE A 1 205 ? -19.301 2.145 17.911 1.00 90.00 205 ILE A O 1
ATOM 1609 N N . LEU A 1 206 ? -17.306 1.293 18.505 1.00 90.25 206 LEU A N 1
ATOM 1610 C CA . LEU A 1 206 ? -16.791 1.203 17.137 1.00 90.25 206 LEU A CA 1
ATOM 1611 C C . LEU A 1 206 ? -17.502 0.123 16.314 1.00 90.25 206 LEU A C 1
ATOM 1613 O O . LEU A 1 206 ? -17.793 0.360 15.145 1.00 90.25 206 LEU A O 1
ATOM 1617 N N . LYS A 1 207 ? -17.867 -1.015 16.916 1.00 91.00 207 LYS A N 1
ATOM 1618 C CA . LYS A 1 207 ? -18.664 -2.064 16.259 1.00 91.00 207 LYS A CA 1
ATOM 1619 C C . LYS A 1 207 ? -20.061 -1.593 15.861 1.00 91.00 207 LYS A C 1
ATOM 1621 O O . LYS A 1 207 ? -20.574 -2.036 14.839 1.00 91.00 207 LYS A O 1
ATOM 1626 N N . GLY A 1 208 ? -20.644 -0.653 16.609 1.00 88.44 208 GLY A N 1
ATOM 1627 C CA . GLY A 1 208 ? -21.887 0.019 16.219 1.00 88.44 208 GLY A CA 1
ATOM 1628 C C . GLY A 1 208 ? -21.758 0.891 14.962 1.00 88.44 208 GLY A C 1
ATOM 1629 O O . GLY A 1 208 ? -22.767 1.230 14.352 1.00 88.44 208 GLY A O 1
ATOM 1630 N N . ILE A 1 209 ? -20.533 1.255 14.567 1.00 88.94 209 ILE A N 1
ATOM 1631 C CA . ILE A 1 209 ? -20.235 2.045 13.364 1.00 88.94 209 ILE A CA 1
ATOM 1632 C C . ILE A 1 209 ? -19.799 1.126 12.220 1.00 88.94 209 ILE A C 1
ATOM 1634 O O . ILE A 1 209 ? -20.322 1.221 11.113 1.00 88.94 209 ILE A O 1
ATOM 1638 N N . ASN A 1 210 ? -18.845 0.235 12.489 1.00 87.62 210 ASN A N 1
ATOM 1639 C CA . ASN A 1 210 ? -18.366 -0.769 11.553 1.00 87.62 210 ASN A CA 1
ATOM 1640 C C . ASN A 1 210 ? -18.332 -2.132 12.266 1.00 87.62 210 ASN A C 1
ATOM 1642 O O . ASN A 1 210 ? -17.485 -2.338 13.137 1.00 87.62 210 ASN A O 1
ATOM 1646 N N . PRO A 1 211 ? -19.201 -3.091 11.897 1.00 85.25 211 PRO A N 1
ATOM 1647 C CA . PRO A 1 211 ? -19.304 -4.374 12.596 1.00 85.25 211 PRO A CA 1
ATOM 1648 C C . PRO A 1 211 ? -18.020 -5.211 12.521 1.00 85.25 211 PRO A C 1
ATOM 1650 O O . PRO A 1 211 ? -17.817 -6.096 13.351 1.00 85.25 211 PRO A O 1
ATOM 1653 N N . LYS A 1 212 ? -17.133 -4.916 11.562 1.00 86.75 212 LYS A N 1
ATOM 1654 C CA . LYS A 1 212 ? -15.829 -5.566 11.385 1.00 86.75 212 LYS A CA 1
ATOM 1655 C C . LYS A 1 212 ? -14.705 -4.880 12.175 1.00 86.75 212 LYS A C 1
ATOM 1657 O O . LYS A 1 212 ? -13.544 -5.093 11.852 1.00 86.75 212 LYS A O 1
ATOM 1662 N N . ALA A 1 213 ? -15.022 -4.039 13.162 1.00 90.00 213 ALA A N 1
ATOM 1663 C CA . ALA A 1 213 ? -14.007 -3.391 13.985 1.00 90.00 213 ALA A CA 1
ATOM 1664 C C . ALA A 1 213 ? -13.244 -4.410 14.851 1.00 90.00 213 ALA A C 1
ATOM 1666 O O . ALA A 1 213 ? -13.862 -5.218 15.557 1.00 90.00 213 ALA A O 1
ATOM 1667 N N . ILE A 1 214 ? -11.912 -4.335 14.817 1.00 91.94 214 ILE A N 1
ATOM 1668 C CA . ILE A 1 214 ? -10.990 -5.237 15.525 1.00 91.94 214 ILE A CA 1
ATOM 1669 C C . ILE A 1 214 ? -10.107 -4.407 16.459 1.00 91.94 214 ILE A C 1
ATOM 1671 O O . ILE A 1 214 ? -9.698 -3.303 16.106 1.00 91.94 214 ILE A O 1
ATOM 1675 N N . ALA A 1 215 ? -9.834 -4.912 17.659 1.00 91.38 215 ALA A N 1
ATOM 1676 C CA . ALA A 1 215 ? -8.859 -4.306 18.560 1.00 91.38 215 ALA A CA 1
ATOM 1677 C C . ALA A 1 215 ? -7.494 -4.951 18.330 1.00 91.38 215 ALA A C 1
ATOM 1679 O O . ALA A 1 215 ? -7.420 -6.171 18.262 1.00 91.38 215 ALA A O 1
ATOM 1680 N N . ILE A 1 216 ? -6.447 -4.139 18.205 1.00 92.62 216 ILE A N 1
ATOM 1681 C CA . ILE A 1 216 ? -5.091 -4.612 17.939 1.00 92.62 216 ILE A CA 1
ATOM 1682 C C . ILE A 1 216 ? -4.076 -3.918 18.849 1.00 92.62 216 ILE A C 1
ATOM 1684 O O . ILE A 1 216 ? -4.147 -2.707 19.093 1.00 92.62 216 ILE A O 1
ATOM 1688 N N . SER A 1 217 ? -3.074 -4.674 19.284 1.00 90.19 217 SER A N 1
ATOM 1689 C CA . SER A 1 217 ? -1.839 -4.138 19.846 1.00 90.19 217 SER A CA 1
ATOM 1690 C C . SER A 1 217 ? -0.646 -4.609 19.024 1.00 90.19 217 SER A C 1
ATOM 1692 O O . SER A 1 217 ? -0.644 -5.708 18.487 1.00 90.19 217 SER A O 1
ATOM 1694 N N . ILE A 1 218 ? 0.372 -3.757 18.912 1.00 86.12 218 ILE A N 1
ATOM 1695 C CA . ILE A 1 218 ? 1.643 -4.109 18.261 1.00 86.12 218 ILE A CA 1
ATOM 1696 C C . ILE A 1 218 ? 2.504 -4.973 19.196 1.00 86.12 218 ILE A C 1
ATOM 1698 O O . ILE A 1 218 ? 3.386 -5.681 18.726 1.00 86.12 218 ILE A O 1
ATOM 1702 N N . LEU A 1 219 ? 2.251 -4.909 20.508 1.00 85.44 219 LEU A N 1
ATOM 1703 C CA . LEU A 1 219 ? 2.943 -5.711 21.519 1.00 85.44 219 LEU A CA 1
ATOM 1704 C C . LEU A 1 219 ? 2.371 -7.130 21.638 1.00 85.44 219 LEU A C 1
ATOM 1706 O O . LEU A 1 219 ? 2.968 -7.967 22.307 1.00 85.44 219 LEU A O 1
ATOM 1710 N N . ASP A 1 220 ? 1.217 -7.375 21.020 1.00 86.06 220 ASP A N 1
ATOM 1711 C CA . ASP A 1 220 ? 0.542 -8.663 21.010 1.00 86.06 220 ASP A CA 1
ATOM 1712 C C . ASP A 1 220 ? 0.687 -9.327 19.635 1.00 86.06 220 ASP A C 1
ATOM 1714 O O . ASP A 1 220 ? 0.141 -8.857 18.631 1.00 86.06 220 ASP A O 1
ATOM 1718 N N . ASP A 1 221 ? 1.432 -10.430 19.590 1.00 82.56 221 ASP A N 1
ATOM 1719 C CA . ASP A 1 221 ? 1.710 -11.157 18.352 1.00 82.56 221 ASP A CA 1
ATOM 1720 C C . ASP A 1 221 ? 0.436 -11.742 17.722 1.00 82.56 221 ASP A C 1
ATOM 1722 O O . ASP A 1 221 ? 0.343 -11.795 16.490 1.00 82.56 221 ASP A O 1
ATOM 1726 N N . GLU A 1 222 ? -0.567 -12.121 18.527 1.00 85.38 222 GLU A N 1
ATOM 1727 C CA . GLU A 1 222 ? -1.853 -12.628 18.025 1.00 85.38 222 GLU A CA 1
ATOM 1728 C C . GLU A 1 222 ? -2.614 -11.532 17.268 1.00 85.38 222 GLU A C 1
ATOM 1730 O O . GLU A 1 222 ? -3.003 -11.725 16.114 1.00 85.38 222 GLU A O 1
ATOM 1735 N N . SER A 1 223 ? -2.733 -10.340 17.860 1.00 87.00 223 SER A N 1
ATOM 1736 C CA . SER A 1 223 ? -3.334 -9.166 17.212 1.00 87.00 223 SER A CA 1
ATOM 1737 C C . SER A 1 223 ? -2.661 -8.808 15.881 1.00 87.00 223 SER A C 1
ATOM 1739 O O . SER A 1 223 ? -3.330 -8.498 14.891 1.00 87.00 223 SER A O 1
ATOM 1741 N N . VAL A 1 224 ? -1.325 -8.841 15.819 1.00 85.81 224 VAL A N 1
ATOM 1742 C CA . VAL A 1 224 ? -0.586 -8.567 14.573 1.00 85.81 224 VAL A CA 1
ATOM 1743 C C . VAL A 1 224 ? -0.808 -9.684 13.549 1.00 85.81 224 VAL A C 1
ATOM 1745 O O . VAL A 1 224 ? -0.896 -9.408 12.346 1.00 85.81 224 VAL A O 1
ATOM 1748 N N . TYR A 1 225 ? -0.921 -10.935 13.999 1.00 86.81 225 TYR A N 1
ATOM 1749 C CA . TYR A 1 225 ? -1.242 -12.072 13.141 1.00 86.81 225 TYR A CA 1
ATOM 1750 C C . TYR A 1 225 ? -2.630 -11.926 12.499 1.00 86.81 225 TYR A C 1
ATOM 1752 O O . TYR A 1 225 ? -2.758 -12.135 11.293 1.00 86.81 225 TYR A O 1
ATOM 1760 N N . GLU A 1 226 ? -3.643 -11.456 13.233 1.00 88.44 226 GLU A N 1
ATOM 1761 C CA . GLU A 1 226 ? -4.973 -11.179 12.665 1.00 88.44 226 GLU A CA 1
ATOM 1762 C C . GLU A 1 226 ? -4.924 -10.152 11.522 1.00 88.44 226 GLU A C 1
ATOM 1764 O O . GLU A 1 226 ? -5.563 -10.329 10.479 1.00 88.44 226 GLU A O 1
ATOM 1769 N N . VAL A 1 227 ? -4.121 -9.093 11.669 1.00 89.56 227 VAL A N 1
ATOM 1770 C CA . VAL A 1 227 ? -3.920 -8.108 10.592 1.00 89.56 227 VAL A CA 1
ATOM 1771 C C . VAL A 1 227 ? -3.232 -8.756 9.387 1.00 89.56 227 VAL A C 1
ATOM 1773 O O . VAL A 1 227 ? -3.626 -8.504 8.246 1.00 89.56 227 VAL A O 1
ATOM 1776 N N . LYS A 1 228 ? -2.240 -9.628 9.612 1.00 88.56 228 LYS A N 1
ATOM 1777 C CA . LYS A 1 228 ? -1.569 -10.386 8.541 1.00 88.56 228 LYS A CA 1
ATOM 1778 C C . LYS A 1 228 ? -2.531 -11.325 7.812 1.00 88.56 228 LYS A C 1
ATOM 1780 O O . LYS A 1 228 ? -2.475 -11.395 6.590 1.00 88.56 228 LYS A O 1
ATOM 1785 N N . GLU A 1 229 ? -3.452 -11.982 8.511 1.00 90.62 229 GLU A N 1
ATOM 1786 C CA . GLU A 1 229 ? -4.499 -12.812 7.899 1.00 90.62 229 GLU A CA 1
ATOM 1787 C C . GLU A 1 229 ? -5.412 -11.998 6.973 1.00 90.62 229 GLU A C 1
ATOM 1789 O O . GLU A 1 229 ? -5.721 -12.428 5.859 1.00 90.62 229 GLU A O 1
ATOM 1794 N N . ILE A 1 230 ? -5.803 -10.787 7.387 1.00 90.88 230 ILE A N 1
ATOM 1795 C CA . ILE A 1 230 ? -6.569 -9.871 6.528 1.00 90.88 230 ILE A CA 1
ATOM 1796 C C . ILE A 1 230 ? -5.757 -9.503 5.283 1.00 90.88 230 ILE A C 1
ATOM 1798 O O . ILE A 1 230 ? -6.278 -9.570 4.170 1.00 90.88 230 ILE A O 1
ATOM 1802 N N . LEU A 1 231 ? -4.478 -9.158 5.449 1.00 89.19 231 LEU A N 1
ATOM 1803 C CA . LEU A 1 231 ? -3.588 -8.841 4.330 1.00 89.19 231 LEU A CA 1
ATOM 1804 C C . LEU A 1 231 ? -3.397 -10.030 3.380 1.00 89.19 231 LEU A C 1
ATOM 1806 O O . LEU A 1 231 ? -3.402 -9.842 2.167 1.00 89.19 231 LEU A O 1
ATOM 1810 N N . ASN A 1 232 ? -3.280 -11.250 3.904 1.00 88.75 232 ASN A N 1
ATOM 1811 C CA . ASN A 1 232 ? -3.149 -12.466 3.102 1.00 88.75 232 ASN A CA 1
ATOM 1812 C C . ASN A 1 232 ? -4.415 -12.750 2.283 1.00 88.75 232 ASN A C 1
ATOM 1814 O O . ASN A 1 232 ? -4.309 -13.126 1.117 1.00 88.75 232 ASN A O 1
ATOM 1818 N N . LYS A 1 233 ? -5.605 -12.509 2.849 1.00 89.00 233 LYS A N 1
ATOM 1819 C CA . LYS A 1 233 ? -6.876 -12.602 2.108 1.00 89.00 233 LYS A CA 1
ATOM 1820 C C . LYS A 1 233 ? -6.948 -11.572 0.985 1.00 89.00 233 LYS A C 1
ATOM 1822 O O . LYS A 1 233 ? -7.218 -11.937 -0.151 1.00 89.00 233 LYS A O 1
ATOM 1827 N N . ILE A 1 234 ? -6.611 -10.316 1.281 1.00 87.06 234 ILE A N 1
ATOM 1828 C CA . ILE A 1 234 ? -6.556 -9.240 0.279 1.00 87.06 234 ILE A CA 1
ATOM 1829 C C . ILE A 1 234 ? -5.564 -9.584 -0.837 1.00 87.06 234 ILE A C 1
ATOM 1831 O O . ILE A 1 234 ? -5.839 -9.344 -2.009 1.00 87.06 234 ILE A O 1
ATOM 1835 N N . LYS A 1 235 ? -4.411 -10.161 -0.482 1.00 83.38 235 LYS A N 1
ATOM 1836 C CA . LYS A 1 235 ? -3.414 -10.614 -1.453 1.00 83.38 235 LYS A CA 1
ATOM 1837 C C . LYS A 1 235 ? -3.984 -11.696 -2.376 1.00 83.38 235 LYS A C 1
ATOM 1839 O O . LYS A 1 235 ? -3.718 -11.646 -3.567 1.00 83.38 235 LYS A O 1
ATOM 1844 N N . ALA A 1 236 ? -4.736 -12.658 -1.842 1.00 81.50 236 ALA A N 1
ATOM 1845 C CA . ALA A 1 236 ? -5.315 -13.747 -2.630 1.00 81.50 236 ALA A CA 1
ATOM 1846 C C . ALA A 1 236 ? -6.405 -13.282 -3.614 1.00 81.50 236 ALA A C 1
ATOM 1848 O O . ALA A 1 236 ? -6.659 -13.957 -4.606 1.00 81.50 236 ALA A O 1
ATOM 1849 N N . GLU A 1 237 ? -7.044 -12.142 -3.344 1.00 77.31 237 GLU A N 1
ATOM 1850 C CA . GLU A 1 237 ? -8.060 -11.529 -4.209 1.00 77.31 237 GLU A CA 1
ATOM 1851 C C . GLU A 1 237 ? -7.466 -10.651 -5.335 1.00 77.31 237 GLU A C 1
ATOM 1853 O O . GLU A 1 237 ? -8.212 -10.187 -6.202 1.00 77.31 237 GLU A O 1
ATOM 1858 N N . LYS A 1 238 ? -6.149 -10.395 -5.320 1.00 65.06 238 LYS A N 1
ATOM 1859 C CA . LYS A 1 238 ? -5.426 -9.530 -6.269 1.00 65.06 238 LYS A CA 1
ATOM 1860 C C . LYS A 1 238 ? -4.824 -10.322 -7.431 1.00 65.06 238 LYS A C 1
ATOM 1862 O O . LYS A 1 238 ? -4.875 -9.787 -8.562 1.00 65.06 238 LYS A O 1
#

Sequence (238 aa):
MILKIPVGTLIHNLTTGSEIELIKIGERALLAKGGNGGRGNFHFRSSLNTSPKQFQPGLPGEEFDFRLELKLIADIGFVGLPNVGKSSLLNALTNAKSKVANYAFTTLEPNLGVYYELVLADIPGLIEGSSQGKGLGIKFLRHIERTKIIFHFISAESPDPRKDYKTIRKELNLYNSELLKKQEYLFLTKSDQLAPKELKVKLSILKGINPKAIAISILDDESVYEVKEILNKIKAEK